Protein AF-0000000081124137 (afdb_homodimer)

Structure (mmCIF, N/CA/C/O backbone):
data_AF-0000000081124137-model_v1
#
loop_
_entity.id
_entity.type
_entity.pdbx_description
1 polymer 'Craniofacial development protein 2-like'
#
loop_
_atom_site.group_PDB
_atom_site.id
_atom_site.type_symbol
_atom_site.label_atom_id
_atom_site.label_alt_id
_atom_site.label_comp_id
_atom_site.label_asym_id
_atom_site.label_entity_id
_atom_site.label_seq_id
_atom_site.pdbx_PDB_ins_code
_atom_site.Cartn_x
_atom_site.Cartn_y
_atom_site.Cartn_z
_atom_site.occupancy
_atom_site.B_iso_or_equiv
_atom_site.auth_seq_id
_atom_site.auth_comp_id
_atom_site.auth_asym_id
_atom_site.auth_atom_id
_atom_site.pdbx_PDB_model_num
ATOM 1 N N . MET A 1 1 ? 7.867 -23.781 9.305 1 21.94 1 MET A N 1
ATOM 2 C CA . MET A 1 1 ? 7.383 -22.844 10.32 1 21.94 1 MET A CA 1
ATOM 3 C C . MET A 1 1 ? 7.93 -21.438 10.07 1 21.94 1 MET A C 1
ATOM 5 O O . MET A 1 1 ? 9.109 -21.188 10.297 1 21.94 1 MET A O 1
ATOM 9 N N . CYS A 1 2 ? 7.781 -20.781 9.055 1 26.59 2 CYS A N 1
ATOM 10 C CA . CYS A 1 2 ? 8.383 -19.484 8.734 1 26.59 2 CYS A CA 1
ATOM 11 C C . CYS A 1 2 ? 8.031 -18.453 9.797 1 26.59 2 CYS A C 1
ATOM 13 O O . CYS A 1 2 ? 6.852 -18.203 10.062 1 26.59 2 CYS A O 1
ATOM 15 N N . GLY A 1 3 ? 8.844 -18.453 10.891 1 31.25 3 GLY A N 1
ATOM 16 C CA . GLY A 1 3 ? 8.734 -17.641 12.102 1 31.25 3 GLY A CA 1
ATOM 17 C C . GLY A 1 3 ? 8.43 -16.188 11.82 1 31.25 3 GLY A C 1
ATOM 18 O O . GLY A 1 3 ? 9.023 -15.586 10.922 1 31.25 3 GLY A O 1
ATOM 19 N N . LEU A 1 4 ? 7.156 -15.883 11.711 1 36.75 4 LEU A N 1
ATOM 20 C CA . LEU A 1 4 ? 6.875 -14.461 11.867 1 36.75 4 LEU A CA 1
ATOM 21 C C . LEU A 1 4 ? 7.898 -13.797 12.781 1 36.75 4 LEU A C 1
ATOM 23 O O . LEU A 1 4 ? 8.148 -14.273 13.891 1 36.75 4 LEU A O 1
ATOM 27 N N . CYS A 1 5 ? 9.094 -13.648 12.406 1 30.2 5 CYS A N 1
ATOM 28 C CA . CYS A 1 5 ? 10.055 -12.953 13.25 1 30.2 5 CYS A CA 1
ATOM 29 C C . CYS A 1 5 ? 9.391 -11.797 13.992 1 30.2 5 CYS A C 1
ATOM 31 O O . CYS A 1 5 ? 8.812 -10.906 13.375 1 30.2 5 CYS A O 1
ATOM 33 N N . GLU A 1 6 ? 8.625 -12.102 15.039 1 35.12 6 GLU A N 1
ATOM 34 C CA . GLU A 1 6 ? 8.125 -11.133 16.016 1 35.12 6 GLU A CA 1
ATOM 35 C C . GLU A 1 6 ? 9.195 -10.102 16.359 1 35.12 6 GLU A C 1
ATOM 37 O O . GLU A 1 6 ? 10.07 -10.359 17.188 1 35.12 6 GLU A O 1
ATOM 42 N N . THR A 1 7 ? 9.898 -9.594 15.547 1 31.55 7 THR A N 1
ATOM 43 C CA . THR A 1 7 ? 10.656 -8.5 16.141 1 31.55 7 THR A CA 1
ATOM 44 C C . THR A 1 7 ? 9.727 -7.527 16.859 1 31.55 7 THR A C 1
ATOM 46 O O . THR A 1 7 ? 8.773 -7.023 16.266 1 31.55 7 THR A O 1
ATOM 49 N N . HIS A 1 8 ? 9.555 -7.832 18.172 1 35.84 8 HIS A N 1
ATOM 50 C CA . HIS A 1 8 ? 8.852 -6.98 19.125 1 35.84 8 HIS A CA 1
ATOM 51 C C . HIS A 1 8 ? 9.391 -5.555 19.094 1 35.84 8 HIS A C 1
ATOM 53 O O . HIS A 1 8 ? 10.438 -5.266 19.688 1 35.84 8 HIS A O 1
ATOM 59 N N . TRP A 1 9 ? 9.625 -5.047 18.031 1 37.84 9 TRP A N 1
ATOM 60 C CA . TRP A 1 9 ? 9.953 -3.656 18.312 1 37.84 9 TRP A CA 1
ATOM 61 C C . TRP A 1 9 ? 8.789 -2.951 19.016 1 37.84 9 TRP A C 1
ATOM 63 O O . TRP A 1 9 ? 7.629 -3.201 18.688 1 37.84 9 TRP A O 1
ATOM 73 N N . LYS A 1 10 ? 8.969 -2.496 20.109 1 48.78 10 LYS A N 1
ATOM 74 C CA . LYS A 1 10 ? 7.984 -1.892 21 1 48.78 10 LYS A CA 1
ATOM 75 C C . LYS A 1 10 ? 6.887 -1.188 20.203 1 48.78 10 LYS A C 1
ATOM 77 O O . LYS A 1 10 ? 5.723 -1.19 20.609 1 48.78 10 LYS A O 1
ATOM 82 N N . ASN A 1 11 ? 7.262 -0.694 18.844 1 60.22 11 ASN A N 1
ATOM 83 C CA . ASN A 1 11 ? 6.254 0.073 18.125 1 60.22 11 ASN A CA 1
ATOM 84 C C . ASN A 1 11 ? 6.102 -0.415 16.688 1 60.22 11 ASN A C 1
ATOM 86 O O . ASN A 1 11 ? 5.984 0.391 15.766 1 60.22 11 ASN A O 1
ATOM 90 N N . SER A 1 12 ? 6.457 -1.568 16.594 1 68.56 12 SER A N 1
ATOM 91 C CA . SER A 1 12 ? 6.312 -2.301 15.328 1 68.56 12 SER A CA 1
ATOM 92 C C . SER A 1 12 ? 5.945 -3.758 15.578 1 68.56 12 SER A C 1
ATOM 94 O O . SER A 1 12 ? 6.215 -4.297 16.656 1 68.56 12 SER A O 1
ATOM 96 N N . GLY A 1 13 ? 5.164 -4.211 14.727 1 80.75 13 GLY A N 1
ATOM 97 C CA . GLY A 1 13 ? 4.77 -5.605 14.828 1 80.75 13 GLY A CA 1
ATOM 98 C C . GLY A 1 13 ? 3.473 -5.914 14.109 1 80.75 13 GLY A C 1
ATOM 99 O O . GLY A 1 13 ? 3.254 -5.445 12.984 1 80.75 13 GLY A O 1
ATOM 100 N N . HIS A 1 14 ? 2.842 -6.945 14.68 1 81.31 14 HIS A N 1
ATOM 101 C CA . HIS A 1 14 ? 1.546 -7.289 14.109 1 81.31 14 HIS A CA 1
ATOM 102 C C . HIS A 1 14 ? 0.504 -7.523 15.195 1 81.31 14 HIS A C 1
ATOM 104 O O . HIS A 1 14 ? 0.853 -7.82 16.344 1 81.31 14 HIS A O 1
ATOM 110 N N . LEU A 1 15 ? -0.628 -7.082 14.836 1 79.31 15 LEU A N 1
ATOM 111 C CA . LEU A 1 15 ? -1.804 -7.285 15.672 1 79.31 15 LEU A CA 1
ATOM 112 C C . LEU A 1 15 ? -2.846 -8.133 14.953 1 79.31 15 LEU A C 1
ATOM 114 O O . LEU A 1 15 ? -3.135 -7.906 13.773 1 79.31 15 LEU A O 1
ATOM 118 N N . GLN A 1 16 ? -3.338 -9.188 15.734 1 80.56 16 GLN A N 1
ATOM 119 C CA . GLN A 1 16 ? -4.355 -10.055 15.156 1 80.56 16 GLN A CA 1
ATOM 120 C C . GLN A 1 16 ? -5.703 -9.859 15.844 1 80.56 16 GLN A C 1
ATOM 122 O O . GLN A 1 16 ? -5.781 -9.828 17.078 1 80.56 16 GLN A O 1
ATOM 127 N N . THR A 1 17 ? -6.656 -9.492 15.016 1 75 17 THR A N 1
ATOM 128 C CA . THR A 1 17 ? -8.031 -9.5 15.5 1 75 17 THR A CA 1
ATOM 129 C C . THR A 1 17 ? -8.758 -10.773 15.055 1 75 17 THR A C 1
ATOM 131 O O . THR A 1 17 ? -8.133 -11.695 14.523 1 75 17 THR A O 1
ATOM 134 N N . LYS A 1 18 ? -10.062 -10.828 15.305 1 76.69 18 LYS A N 1
ATOM 135 C CA . LYS A 1 18 ? -10.844 -12 14.914 1 76.69 18 LYS A CA 1
ATOM 136 C C . LYS A 1 18 ? -10.953 -12.102 13.398 1 76.69 18 LYS A C 1
ATOM 138 O O . LYS A 1 18 ? -11.094 -13.203 12.852 1 76.69 18 LYS A O 1
ATOM 143 N N . SER A 1 19 ? -10.766 -10.992 12.75 1 81 19 SER A N 1
ATOM 144 C CA . SER A 1 19 ? -11.094 -11.023 11.328 1 81 19 SER A CA 1
ATOM 145 C C . SER A 1 19 ? -9.914 -10.562 10.484 1 81 19 SER A C 1
ATOM 147 O O . SER A 1 19 ? -9.867 -10.82 9.273 1 81 19 SER A O 1
ATOM 149 N N . HIS A 1 20 ? -8.984 -9.859 11.188 1 84.44 20 HIS A N 1
ATOM 150 C CA . HIS A 1 20 ? -7.898 -9.289 10.398 1 84.44 20 HIS A CA 1
ATOM 151 C C . HIS A 1 20 ? -6.562 -9.414 11.117 1 84.44 20 HIS A C 1
ATOM 153 O O . HIS A 1 20 ? -6.523 -9.594 12.336 1 84.44 20 HIS A O 1
ATOM 159 N N . ILE A 1 21 ? -5.512 -9.398 10.336 1 85.94 21 ILE A N 1
ATOM 160 C CA . ILE A 1 21 ? -4.16 -9.203 10.844 1 85.94 21 ILE A CA 1
ATOM 161 C C . ILE A 1 21 ? -3.578 -7.91 10.281 1 85.94 21 ILE A C 1
ATOM 163 O O . ILE A 1 21 ? -3.777 -7.59 9.109 1 85.94 21 ILE A O 1
ATOM 167 N N . LYS A 1 22 ? -2.965 -7.168 11.195 1 85.88 22 LYS A N 1
ATOM 168 C CA . LYS A 1 22 ? -2.371 -5.875 10.859 1 85.88 22 LYS A CA 1
ATOM 169 C C . LYS A 1 22 ? -0.873 -5.867 11.141 1 85.88 22 LYS A C 1
ATOM 171 O O . LYS A 1 22 ? -0.436 -6.289 12.211 1 85.88 22 LYS A O 1
ATOM 176 N N . PHE A 1 23 ? -0.121 -5.477 10.133 1 88.19 23 PHE A N 1
ATOM 177 C CA . PHE A 1 23 ? 1.308 -5.23 10.289 1 88.19 23 PHE A CA 1
ATOM 178 C C . PHE A 1 23 ? 1.601 -3.734 10.305 1 88.19 23 PHE A C 1
ATOM 180 O O . PHE A 1 23 ? 1.024 -2.977 9.516 1 88.19 23 PHE A O 1
ATOM 187 N N . PHE A 1 24 ? 2.459 -3.332 11.266 1 86.31 24 PHE A N 1
ATOM 188 C CA . PHE A 1 24 ? 2.67 -1.893 11.375 1 86.31 24 PHE A CA 1
ATOM 189 C C . PHE A 1 24 ? 4.105 -1.584 11.781 1 86.31 24 PHE A C 1
ATOM 191 O O . PHE A 1 24 ? 4.793 -2.436 12.352 1 86.31 24 PHE A O 1
ATOM 198 N N . SER A 1 25 ? 4.543 -0.38 11.336 1 86.88 25 SER A N 1
ATOM 199 C CA . SER A 1 25 ? 5.855 0.164 11.672 1 86.88 25 SER A CA 1
ATOM 200 C C . SER A 1 25 ? 5.75 1.612 12.141 1 86.88 25 SER A C 1
ATOM 202 O O . SER A 1 25 ? 5.273 2.475 11.398 1 86.88 25 SER A O 1
ATOM 204 N N . GLY A 1 26 ? 5.953 2 13.336 1 77.38 26 GLY A N 1
ATOM 205 C CA . GLY A 1 26 ? 5.914 3.381 13.789 1 77.38 26 GLY A CA 1
ATOM 206 C C . GLY A 1 26 ? 6.234 3.537 15.266 1 77.38 26 GLY A C 1
ATOM 207 O O . GLY A 1 26 ? 6.641 2.576 15.922 1 77.38 26 GLY A O 1
ATOM 208 N N . ASN A 1 27 ? 6.457 4.805 15.625 1 55.81 27 ASN A N 1
ATOM 209 C CA . ASN A 1 27 ? 6.762 5.141 17.016 1 55.81 27 ASN A CA 1
ATOM 210 C C . ASN A 1 27 ? 5.496 5.246 17.859 1 55.81 27 ASN A C 1
ATOM 212 O O . ASN A 1 27 ? 4.641 6.094 17.594 1 55.81 27 ASN A O 1
ATOM 216 N N . PRO A 1 28 ? 5.125 4.242 18.641 1 49.25 28 PRO A N 1
ATOM 217 C CA . PRO A 1 28 ? 3.953 4.34 19.516 1 49.25 28 PRO A CA 1
ATOM 218 C C . PRO A 1 28 ? 3.885 5.672 20.266 1 49.25 28 PRO A C 1
ATOM 220 O O . PRO A 1 28 ? 2.793 6.141 20.594 1 49.25 28 PRO A O 1
ATOM 223 N N . ASP A 1 29 ? 4.957 6.031 20.812 1 48.88 29 ASP A N 1
ATOM 224 C CA . ASP A 1 29 ? 4.973 7.191 21.703 1 48.88 29 ASP A CA 1
ATOM 225 C C . ASP A 1 29 ? 4.668 8.477 20.922 1 48.88 29 ASP A C 1
ATOM 227 O O . ASP A 1 29 ? 4.395 9.516 21.531 1 48.88 29 ASP A O 1
ATOM 231 N N . SER A 1 30 ? 4.883 8.383 19.719 1 45.03 30 SER A N 1
ATOM 232 C CA . SER A 1 30 ? 4.641 9.648 19.031 1 45.03 30 SER A CA 1
ATOM 233 C C . SER A 1 30 ? 3.295 9.633 18.312 1 45.03 30 SER A C 1
ATOM 235 O O . SER A 1 30 ? 2.867 8.602 17.797 1 45.03 30 SER A O 1
ATOM 237 N N . SER A 1 31 ? 2.301 10.312 18.859 1 46.5 31 SER A N 1
ATOM 238 C CA . SER A 1 31 ? 0.974 10.602 18.328 1 46.5 31 SER A CA 1
ATOM 239 C C . SER A 1 31 ? 0.952 10.492 16.797 1 46.5 31 SER A C 1
ATOM 241 O O . SER A 1 31 ? -0.111 10.57 16.188 1 46.5 31 SER A O 1
ATOM 243 N N . ARG A 1 32 ? 1.986 10.656 16.172 1 49.47 32 ARG A N 1
ATOM 244 C CA . ARG A 1 32 ? 1.883 11.156 14.805 1 49.47 32 ARG A CA 1
ATOM 245 C C . ARG A 1 32 ? 1.877 10.008 13.805 1 49.47 32 ARG A C 1
ATOM 247 O O . ARG A 1 32 ? 1.143 10.039 12.812 1 49.47 32 ARG A O 1
ATOM 254 N N . ASN A 1 33 ? 3.184 9.016 13.578 1 59.59 33 ASN A N 1
ATOM 255 C CA . ASN A 1 33 ? 3.494 8.594 12.211 1 59.59 33 ASN A CA 1
ATOM 256 C C . ASN A 1 33 ? 3.824 7.105 12.148 1 59.59 33 ASN A C 1
ATOM 258 O O . ASN A 1 33 ? 4.551 6.586 12.992 1 59.59 33 ASN A O 1
ATOM 262 N N . GLY A 1 34 ? 2.879 6.293 11.57 1 80.56 34 GLY A N 1
ATOM 263 C CA . GLY A 1 34 ? 3.254 4.938 11.211 1 80.56 34 GLY A CA 1
ATOM 264 C C . GLY A 1 34 ? 2.623 4.473 9.914 1 80.56 34 GLY A C 1
ATOM 265 O O . GLY A 1 34 ? 1.729 5.133 9.375 1 80.56 34 GLY A O 1
ATOM 266 N N . VAL A 1 35 ? 3.207 3.49 9.367 1 87.56 35 VAL A N 1
ATOM 267 C CA . VAL A 1 35 ? 2.686 2.82 8.18 1 87.56 35 VAL A CA 1
ATOM 268 C C . VAL A 1 35 ? 2.223 1.411 8.539 1 87.56 35 VAL A C 1
ATOM 270 O O . VAL A 1 35 ? 2.744 0.801 9.477 1 87.56 35 VAL A O 1
ATOM 273 N N . ALA A 1 36 ? 1.15 0.975 7.828 1 88.31 36 ALA A N 1
ATOM 274 C CA . ALA A 1 36 ? 0.594 -0.329 8.18 1 88.31 36 ALA A CA 1
ATOM 275 C C . ALA A 1 36 ? -0.016 -1.013 6.957 1 88.31 36 ALA A C 1
ATOM 277 O O . ALA A 1 36 ? -0.294 -0.361 5.949 1 88.31 36 ALA A O 1
ATOM 278 N N . LEU A 1 37 ? -0.101 -2.264 7.055 1 91 37 LEU A N 1
ATOM 279 C CA . LEU A 1 37 ? -0.803 -3.143 6.125 1 91 37 LEU A CA 1
ATOM 280 C C . LEU A 1 37 ? -1.729 -4.094 6.875 1 91 37 LEU A C 1
ATOM 282 O O . LEU A 1 37 ? -1.352 -4.648 7.91 1 91 37 LEU A O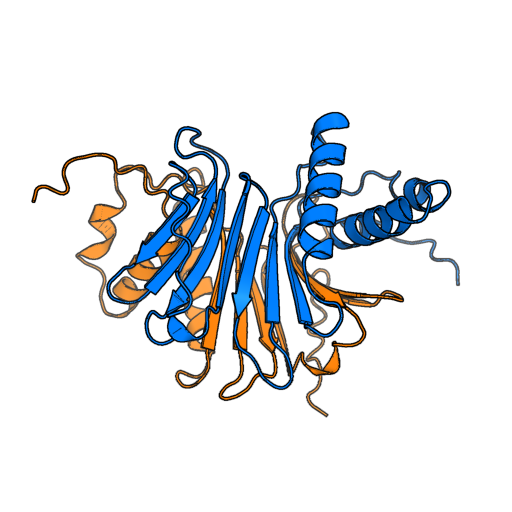 1
ATOM 286 N N . ALA A 1 38 ? -2.938 -4.254 6.34 1 89.38 38 ALA A N 1
ATOM 287 C CA . ALA A 1 38 ? -3.885 -5.188 6.941 1 89.38 38 ALA A CA 1
ATOM 288 C C . ALA A 1 38 ? -4.473 -6.129 5.895 1 89.38 38 ALA A C 1
ATOM 290 O O . ALA A 1 38 ? -4.641 -5.746 4.734 1 89.38 38 ALA A O 1
ATOM 291 N N . LEU A 1 39 ? -4.723 -7.34 6.297 1 90.88 39 LEU A N 1
ATOM 292 C CA . LEU A 1 39 ? -5.426 -8.289 5.441 1 90.88 39 LEU A CA 1
ATOM 293 C C . LEU A 1 39 ? -6.301 -9.227 6.27 1 90.88 39 LEU A C 1
ATOM 295 O O . LEU A 1 39 ? -6.113 -9.344 7.48 1 90.88 39 LEU A O 1
ATOM 299 N N . PRO A 1 40 ? -7.293 -9.758 5.574 1 86.38 40 PRO A N 1
ATOM 300 C CA . PRO A 1 40 ? -8.141 -10.711 6.297 1 86.38 40 PRO A CA 1
ATOM 301 C C . PRO A 1 40 ? -7.34 -11.867 6.902 1 86.38 40 PRO A C 1
ATOM 303 O O . PRO A 1 40 ? -6.402 -12.367 6.277 1 86.38 40 PRO A O 1
ATOM 306 N N . LEU A 1 41 ? -7.805 -12.203 8.07 1 87.06 41 LEU A N 1
ATOM 307 C CA . LEU A 1 41 ? -7.09 -13.234 8.812 1 87.06 41 LEU A CA 1
ATOM 308 C C . LEU A 1 41 ? -7.02 -14.531 8.016 1 87.06 41 LEU A C 1
ATOM 310 O O . LEU A 1 41 ? -6.035 -15.266 8.094 1 87.06 41 LEU A O 1
ATOM 314 N N . GLN A 1 42 ? -7.965 -14.867 7.227 1 89.56 42 GLN A N 1
ATOM 315 C CA . GLN A 1 42 ? -8.016 -16.109 6.457 1 89.56 42 GLN A CA 1
ATOM 316 C C . GLN A 1 42 ? -6.883 -16.172 5.441 1 89.56 42 GLN A C 1
ATOM 318 O O . GLN A 1 42 ? -6.574 -17.25 4.922 1 89.56 42 GLN A O 1
ATOM 323 N N . HIS A 1 43 ? -6.234 -15.047 5.18 1 91.31 43 HIS A N 1
ATOM 324 C CA . HIS A 1 43 ? -5.137 -15.023 4.219 1 91.31 43 HIS A CA 1
ATOM 325 C C . HIS A 1 43 ? -3.799 -14.797 4.914 1 91.31 43 HIS A C 1
ATOM 327 O O . HIS A 1 43 ? -2.801 -14.484 4.262 1 91.31 43 HIS A O 1
ATOM 333 N N . LYS A 1 44 ? -3.748 -14.945 6.129 1 89.62 44 LYS A N 1
ATOM 334 C CA . LYS A 1 44 ? -2.537 -14.68 6.902 1 89.62 44 LYS A CA 1
ATOM 335 C C . LYS A 1 44 ? -1.379 -15.555 6.422 1 89.62 44 LYS A C 1
ATOM 337 O O . LYS A 1 44 ? -0.223 -15.125 6.445 1 89.62 44 LYS A O 1
ATOM 342 N N . ASN A 1 45 ? -1.685 -16.734 5.93 1 91 45 ASN A N 1
ATOM 343 C CA . ASN A 1 45 ? -0.643 -17.688 5.551 1 91 45 ASN A CA 1
ATOM 344 C C . ASN A 1 45 ? 0.032 -17.281 4.242 1 91 45 ASN A C 1
ATOM 346 O O . ASN A 1 45 ? 1.079 -17.828 3.887 1 91 45 ASN A O 1
ATOM 350 N N . CYS A 1 46 ? 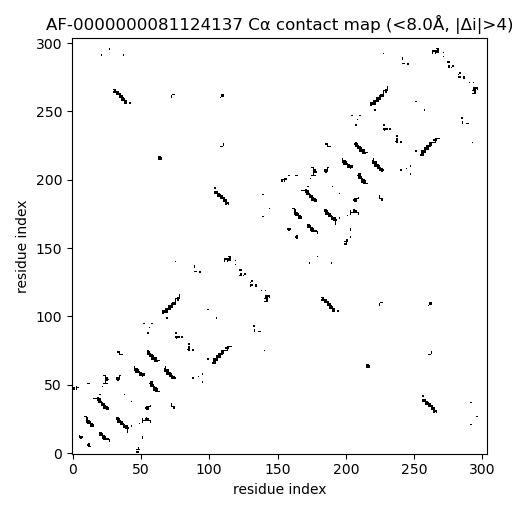-0.532 -16.344 3.578 1 92.06 46 CYS A N 1
ATOM 351 C CA . CYS A 1 46 ? 0.126 -15.852 2.371 1 92.06 46 CYS A CA 1
ATOM 352 C C . CYS A 1 46 ? 1.281 -14.922 2.719 1 92.06 46 CYS A C 1
ATOM 354 O O . CYS A 1 46 ? 2.123 -14.625 1.868 1 92.06 46 CYS A O 1
ATOM 356 N N . VAL A 1 47 ? 1.273 -14.43 3.971 1 94.62 47 VAL A N 1
ATOM 357 C CA . VAL A 1 47 ? 2.352 -13.547 4.406 1 94.62 47 VAL A CA 1
ATOM 358 C C . VAL A 1 47 ? 3.59 -14.375 4.746 1 94.62 47 VAL A C 1
ATOM 360 O O . VAL A 1 47 ? 3.586 -15.141 5.715 1 94.62 47 VAL A O 1
ATOM 363 N N . LEU A 1 48 ? 4.617 -14.242 3.93 1 96.38 48 LEU A N 1
ATOM 364 C CA . LEU A 1 48 ? 5.848 -15.008 4.113 1 96.38 48 LEU A CA 1
ATOM 365 C C . LEU A 1 48 ? 6.77 -14.312 5.109 1 96.38 48 LEU A C 1
ATOM 367 O O . LEU A 1 48 ? 7.648 -14.953 5.699 1 96.38 48 LEU A O 1
ATOM 371 N N . GLY A 1 49 ? 6.637 -12.984 5.273 1 94.62 49 GLY A N 1
ATOM 372 C CA . GLY A 1 49 ? 7.438 -12.172 6.176 1 94.62 49 GLY A CA 1
ATOM 373 C C . GLY A 1 49 ? 7.188 -10.688 6.023 1 94.62 49 GLY A C 1
ATOM 374 O O . GLY A 1 49 ? 6.52 -10.258 5.078 1 94.62 49 GLY A O 1
ATOM 375 N N . TYR A 1 50 ? 7.621 -9.953 7.043 1 94.81 50 TYR A N 1
ATOM 376 C CA . TYR A 1 50 ? 7.543 -8.492 6.957 1 94.81 50 TYR A CA 1
ATOM 377 C C . TYR A 1 50 ? 8.695 -7.844 7.715 1 94.81 50 TYR A C 1
ATOM 379 O O . TYR A 1 50 ? 9.344 -8.484 8.547 1 94.81 50 TYR A O 1
ATOM 387 N N . GLU A 1 51 ? 8.969 -6.629 7.348 1 95 51 GLU A N 1
ATOM 388 C CA . GLU A 1 51 ? 10.016 -5.84 7.992 1 95 51 GLU A CA 1
ATOM 389 C C . GLU A 1 51 ? 9.516 -4.445 8.352 1 95 51 GLU A C 1
ATOM 391 O O . GLU A 1 51 ? 9.305 -3.605 7.477 1 95 51 GLU A O 1
ATOM 396 N N . PRO A 1 52 ? 9.258 -4.203 9.664 1 93.31 52 PRO A N 1
ATOM 397 C CA . PRO A 1 52 ? 9.023 -2.83 10.117 1 93.31 52 PRO A CA 1
ATOM 398 C C . PRO A 1 52 ? 10.297 -1.987 10.117 1 93.31 52 PRO A C 1
ATOM 400 O O . PRO A 1 52 ? 11.008 -1.941 11.125 1 93.31 52 PRO A O 1
ATOM 403 N N . VAL A 1 53 ? 10.578 -1.282 9.07 1 93.25 53 VAL A N 1
ATOM 404 C CA . VAL A 1 53 ? 11.859 -0.615 8.867 1 93.25 53 VAL A CA 1
ATOM 405 C C . VAL A 1 53 ? 11.969 0.589 9.797 1 93.25 53 VAL A C 1
ATOM 407 O O . VAL A 1 53 ? 12.914 0.681 10.594 1 93.25 53 VAL A O 1
ATOM 410 N N . ASN A 1 54 ? 11.008 1.491 9.719 1 90 54 ASN A N 1
ATOM 411 C CA . ASN A 1 54 ? 10.867 2.654 10.586 1 90 54 ASN A CA 1
ATOM 412 C C . ASN A 1 54 ? 9.461 3.244 10.508 1 90 54 ASN A C 1
ATOM 414 O O . ASN A 1 54 ? 8.531 2.586 10.031 1 90 54 ASN A O 1
ATOM 418 N N . ASP A 1 55 ? 9.281 4.48 10.961 1 86.38 55 ASP A N 1
ATOM 419 C CA . ASP A 1 55 ? 7.93 5.031 11.047 1 86.38 55 ASP A CA 1
ATOM 420 C C . ASP A 1 55 ? 7.398 5.398 9.664 1 86.38 55 ASP A C 1
ATOM 422 O O . ASP A 1 55 ? 6.223 5.746 9.516 1 86.38 55 ASP A O 1
ATOM 426 N N . ARG A 1 56 ? 8.25 5.199 8.594 1 87.44 56 ARG A N 1
ATOM 427 C CA . ARG A 1 56 ? 7.844 5.656 7.273 1 87.44 56 ARG A CA 1
ATOM 428 C C . ARG A 1 56 ? 7.844 4.508 6.27 1 87.44 56 ARG A C 1
ATOM 430 O O . ARG A 1 56 ? 7.305 4.641 5.168 1 87.44 56 ARG A O 1
ATOM 437 N N . ILE A 1 57 ? 8.43 3.385 6.68 1 91.25 57 ILE A N 1
ATOM 438 C CA . ILE A 1 57 ? 8.578 2.301 5.711 1 91.25 57 ILE A CA 1
ATOM 439 C C . ILE A 1 57 ? 8.281 0.964 6.387 1 91.25 57 ILE A C 1
ATOM 441 O O . ILE A 1 57 ? 8.828 0.661 7.449 1 91.25 57 ILE A O 1
ATOM 445 N N . ILE A 1 58 ? 7.41 0.214 5.84 1 93.31 58 ILE A N 1
ATOM 446 C CA . ILE A 1 58 ? 7.23 -1.192 6.18 1 93.31 58 ILE A CA 1
ATOM 447 C C . ILE A 1 58 ? 7.211 -2.033 4.906 1 93.31 58 ILE A C 1
ATOM 449 O O . ILE A 1 58 ? 6.688 -1.602 3.877 1 93.31 58 ILE A O 1
ATOM 453 N N . SER A 1 59 ? 7.824 -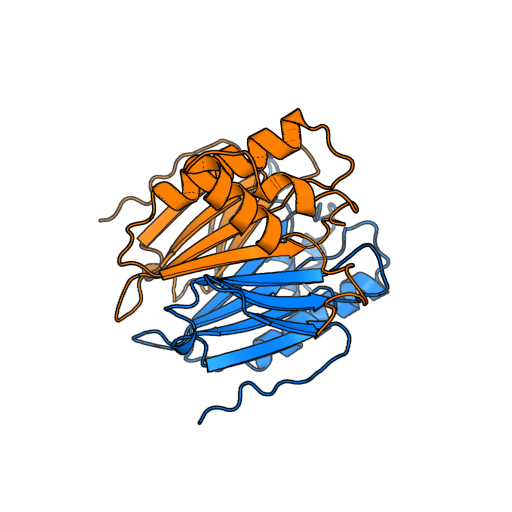3.178 4.922 1 95.88 59 SER A N 1
ATOM 454 C CA . SER A 1 59 ? 7.84 -4.113 3.805 1 95.88 59 SER A CA 1
ATOM 455 C C . SER A 1 59 ? 7.188 -5.438 4.184 1 95.88 59 SER A C 1
ATOM 457 O O . SER A 1 59 ? 7.391 -5.941 5.293 1 95.88 59 SER A O 1
ATOM 459 N N . VAL A 1 60 ? 6.383 -5.988 3.322 1 96.12 60 VAL A N 1
ATOM 460 C CA . VAL A 1 60 ? 5.723 -7.273 3.516 1 96.12 60 VAL A CA 1
ATOM 461 C C . VAL A 1 60 ? 5.914 -8.148 2.277 1 96.12 60 VAL A C 1
ATOM 463 O O . VAL A 1 60 ? 5.758 -7.676 1.147 1 96.12 60 VAL A O 1
ATOM 466 N N . LYS A 1 61 ? 6.312 -9.383 2.498 1 96.69 61 LYS A N 1
ATOM 467 C CA . LYS A 1 61 ? 6.414 -10.367 1.422 1 96.69 61 LYS A CA 1
ATOM 468 C C . LYS A 1 61 ? 5.215 -11.312 1.421 1 96.69 61 LYS A C 1
ATOM 470 O O . LYS A 1 61 ? 4.914 -11.938 2.438 1 96.69 61 LYS A O 1
ATOM 475 N N . LEU A 1 62 ? 4.547 -11.414 0.257 1 96.31 62 LEU A N 1
ATOM 476 C CA . LEU A 1 62 ? 3.391 -12.289 0.103 1 96.31 62 LEU A CA 1
ATOM 477 C C . LEU A 1 62 ? 3.697 -13.43 -0.863 1 96.31 62 LEU A C 1
ATOM 479 O O . LEU A 1 62 ? 4.359 -13.227 -1.883 1 96.31 62 LEU A O 1
ATOM 483 N N . LYS A 1 63 ? 3.18 -14.523 -0.508 1 95.06 63 LYS A N 1
ATOM 484 C CA . LYS A 1 63 ? 3.215 -15.641 -1.449 1 95.06 63 LYS A CA 1
ATOM 485 C C . LYS A 1 63 ? 2.307 -15.375 -2.646 1 95.06 63 LYS A C 1
ATOM 487 O O . LYS A 1 63 ? 1.124 -15.07 -2.48 1 95.06 63 LYS A O 1
ATOM 492 N N . ALA A 1 64 ? 2.85 -15.438 -3.812 1 92.06 64 ALA A N 1
ATOM 493 C CA . ALA A 1 64 ? 2.121 -15.266 -5.066 1 92.06 64 ALA A CA 1
ATOM 494 C C . ALA A 1 64 ? 2.77 -16.078 -6.188 1 92.06 64 ALA A C 1
ATOM 496 O O . ALA A 1 64 ? 3.893 -16.562 -6.043 1 92.06 64 ALA A O 1
ATOM 497 N N . SER A 1 65 ? 2.016 -16.422 -7.172 1 90.38 65 SER A N 1
ATOM 498 C CA . SER A 1 65 ? 2.504 -17.109 -8.367 1 90.38 65 SER A CA 1
ATOM 499 C C . SER A 1 65 ? 2.367 -16.219 -9.602 1 90.38 65 SER A C 1
ATOM 501 O O . SER A 1 65 ? 1.356 -15.539 -9.781 1 90.38 65 SER A O 1
ATOM 503 N N . PRO A 1 66 ? 3.33 -16.188 -10.453 1 89.56 66 PRO A N 1
ATOM 504 C CA . PRO A 1 66 ? 4.48 -17.094 -10.594 1 89.56 66 PRO A CA 1
ATOM 505 C C . PRO A 1 66 ? 5.648 -16.688 -9.688 1 89.56 66 PRO A C 1
ATOM 507 O O . PRO A 1 66 ? 6.617 -17.453 -9.562 1 89.56 66 PRO A O 1
ATOM 510 N N . VAL A 1 67 ? 5.688 -15.57 -9.125 1 91.25 67 VAL A N 1
ATOM 511 C CA . VAL A 1 67 ? 6.723 -15.141 -8.188 1 91.25 67 VAL A CA 1
ATOM 512 C C . VAL A 1 67 ? 6.078 -14.516 -6.953 1 91.25 67 VAL A C 1
ATOM 514 O O . VAL A 1 67 ? 4.914 -14.109 -6.992 1 91.25 67 VAL A O 1
ATOM 517 N N . ASN A 1 68 ? 6.859 -14.469 -5.887 1 95.44 68 ASN A N 1
ATOM 518 C CA . ASN A 1 68 ? 6.379 -13.789 -4.691 1 95.44 68 ASN A CA 1
ATOM 519 C C . ASN A 1 68 ? 6.191 -12.297 -4.938 1 95.44 68 ASN A C 1
ATOM 521 O O . ASN A 1 68 ? 6.809 -11.727 -5.84 1 95.44 68 ASN A O 1
ATOM 525 N N . LEU A 1 69 ? 5.34 -11.688 -4.156 1 96 69 LEU A N 1
ATOM 526 C CA . LEU A 1 69 ? 5.062 -10.258 -4.234 1 96 69 LEU A CA 1
ATOM 527 C C . LEU A 1 69 ? 5.613 -9.531 -3.016 1 96 69 LEU A C 1
ATOM 529 O O . LEU A 1 69 ? 5.32 -9.898 -1.878 1 96 69 LEU A O 1
ATOM 533 N N . ASN A 1 70 ? 6.461 -8.547 -3.252 1 95.75 70 ASN A N 1
ATOM 534 C CA . ASN A 1 70 ? 6.957 -7.672 -2.193 1 95.75 70 ASN A CA 1
ATOM 535 C C . ASN A 1 70 ? 6.246 -6.32 -2.199 1 95.75 70 ASN A C 1
ATOM 537 O O . ASN A 1 70 ? 6.27 -5.605 -3.203 1 95.75 70 ASN A O 1
ATOM 541 N N . ILE A 1 71 ? 5.594 -5.973 -1.063 1 96.56 71 ILE A N 1
ATOM 542 C CA . ILE A 1 71 ? 4.891 -4.707 -0.894 1 96.56 71 ILE A CA 1
ATOM 543 C C . ILE A 1 71 ? 5.684 -3.797 0.042 1 96.56 71 ILE A C 1
ATOM 545 O O . ILE A 1 71 ? 6.02 -4.191 1.162 1 96.56 71 ILE A O 1
ATOM 549 N N . VAL A 1 72 ? 6.012 -2.611 -0.464 1 94.44 72 VAL A N 1
ATOM 550 C CA . VAL A 1 72 ? 6.66 -1.604 0.369 1 94.44 72 VAL A CA 1
ATOM 551 C C . VAL A 1 72 ? 5.738 -0.401 0.54 1 94.44 72 VAL A C 1
ATOM 553 O O . VAL A 1 72 ? 5.449 0.312 -0.425 1 94.44 72 VAL A O 1
ATOM 556 N N . GLN A 1 73 ? 5.234 -0.23 1.746 1 92.19 73 GLN A N 1
ATOM 557 C CA . GLN A 1 73 ? 4.41 0.913 2.123 1 92.19 73 GLN A CA 1
ATOM 558 C C . GLN A 1 73 ? 5.262 2.041 2.695 1 92.19 73 GLN A C 1
ATOM 560 O O . GLN A 1 73 ? 6.051 1.823 3.617 1 92.19 73 GLN A O 1
ATOM 565 N N . VAL A 1 74 ? 5.023 3.256 2.057 1 88.94 74 VAL A N 1
ATOM 566 C CA . VAL A 1 74 ? 5.898 4.34 2.498 1 88.94 74 VAL A CA 1
ATOM 567 C C . VAL A 1 74 ? 5.062 5.566 2.852 1 88.94 74 VAL A C 1
ATOM 569 O O . VAL A 1 74 ? 3.973 5.762 2.307 1 88.94 74 VAL A O 1
ATOM 572 N N . TYR A 1 75 ? 5.598 6.348 3.732 1 85.38 75 TYR A N 1
ATOM 573 C CA . TYR A 1 75 ? 5.195 7.719 4.02 1 85.38 75 TYR A CA 1
ATOM 574 C C . TYR A 1 75 ? 6.367 8.68 3.842 1 85.38 75 TYR A C 1
ATOM 576 O O . TYR A 1 75 ? 7.16 8.875 4.762 1 85.38 75 TYR A O 1
ATOM 584 N N . ALA A 1 76 ? 6.363 9.242 2.65 1 83.25 76 ALA A N 1
ATOM 585 C CA . ALA A 1 76 ? 7.504 10.094 2.309 1 83.25 76 ALA A CA 1
ATOM 586 C C . ALA A 1 76 ? 7.445 11.414 3.062 1 83.25 76 ALA A C 1
ATOM 588 O O . ALA A 1 76 ? 6.363 11.977 3.268 1 83.25 76 ALA A O 1
ATOM 589 N N . PRO A 1 77 ? 8.617 11.875 3.467 1 82.25 77 PRO A N 1
ATOM 590 C CA . PRO A 1 77 ? 8.617 13.203 4.07 1 82.25 77 PRO A CA 1
ATOM 591 C C . PRO A 1 77 ? 8.156 14.289 3.098 1 82.25 77 PRO A C 1
ATOM 593 O O . PRO A 1 77 ? 8.305 14.141 1.883 1 82.25 77 PRO A O 1
ATOM 596 N N . THR A 1 78 ? 7.59 15.25 3.635 1 74.38 78 THR A N 1
ATOM 597 C CA . THR A 1 78 ? 7.18 16.375 2.801 1 74.38 78 THR A CA 1
ATOM 598 C C . THR A 1 78 ? 8.398 17.125 2.277 1 74.38 78 THR A C 1
ATOM 600 O O . THR A 1 78 ? 9.508 16.953 2.777 1 74.38 78 THR A O 1
ATOM 603 N N . SER A 1 79 ? 8.172 17.953 1.294 1 71 79 SER A N 1
ATOM 604 C CA . SER A 1 79 ? 9.25 18.766 0.738 1 71 79 SER A CA 1
ATOM 605 C C . SER A 1 79 ? 9.75 19.781 1.753 1 71 79 SER A C 1
ATOM 607 O O . SER A 1 79 ? 10.828 20.359 1.583 1 71 79 SER A O 1
ATOM 609 N N . GLN A 1 80 ? 8.969 20.062 2.758 1 76.62 80 GLN A N 1
ATOM 610 C CA . GLN A 1 80 ? 9.328 21.047 3.768 1 76.62 80 GLN A CA 1
ATOM 611 C C . GLN A 1 80 ? 10.281 20.453 4.805 1 76.62 80 GLN A C 1
ATOM 613 O O . GLN A 1 80 ? 10.828 21.172 5.637 1 76.62 80 GLN A O 1
ATOM 618 N N . ALA A 1 81 ? 10.453 19.172 4.762 1 79.38 81 ALA A N 1
ATOM 619 C CA . ALA A 1 81 ? 11.391 18.531 5.68 1 79.38 81 ALA A CA 1
ATOM 620 C C . ALA A 1 81 ? 12.828 18.875 5.34 1 79.38 81 ALA A C 1
ATOM 622 O O . ALA A 1 81 ? 13.117 19.344 4.234 1 79.38 81 ALA A O 1
ATOM 623 N N . SER A 1 82 ? 13.719 18.75 6.305 1 89.75 82 SER A N 1
ATOM 624 C CA . SER A 1 82 ? 15.133 19.047 6.066 1 89.75 82 SER A CA 1
ATOM 625 C C . SER A 1 82 ? 15.719 18.109 5.02 1 89.75 82 SER A C 1
ATOM 627 O O . SER A 1 82 ? 15.242 16.984 4.848 1 89.75 82 SER A O 1
ATOM 629 N N . ASP A 1 83 ? 16.719 18.5 4.395 1 83.62 83 ASP A N 1
ATOM 630 C CA . ASP A 1 83 ? 17.422 17.688 3.408 1 83.62 83 ASP A CA 1
ATOM 631 C C . ASP A 1 83 ? 17.906 16.375 4.027 1 83.62 83 ASP A C 1
ATOM 633 O O . ASP A 1 83 ? 17.906 15.336 3.369 1 83.62 83 ASP A O 1
ATOM 637 N N . GLU A 1 84 ? 18.359 16.531 5.234 1 92 84 GLU A N 1
ATOM 638 C CA . GLU A 1 84 ? 18.859 15.344 5.918 1 92 84 GLU A CA 1
ATOM 639 C C . GLU A 1 84 ? 17.766 14.297 6.07 1 92 84 GLU A C 1
ATOM 641 O O . GLU A 1 84 ? 18 13.109 5.824 1 92 84 GLU A O 1
ATOM 646 N N . ILE A 1 85 ? 16.578 14.719 6.402 1 87.75 85 ILE A N 1
ATOM 647 C CA . ILE A 1 85 ? 15.438 13.812 6.574 1 87.75 85 ILE A CA 1
ATOM 648 C C . ILE A 1 85 ? 15.055 13.211 5.23 1 87.75 85 ILE A C 1
ATOM 650 O O . ILE A 1 85 ? 14.797 12.008 5.133 1 87.75 85 ILE A O 1
ATOM 654 N N . ILE A 1 86 ? 15 14.008 4.258 1 84.19 86 ILE A N 1
ATOM 655 C CA . ILE A 1 86 ? 14.633 13.547 2.922 1 84.19 86 ILE A CA 1
ATOM 656 C C . ILE A 1 86 ? 15.672 12.555 2.412 1 84.19 86 ILE A C 1
ATOM 658 O O . ILE A 1 86 ? 15.32 11.477 1.919 1 84.19 86 ILE A O 1
ATOM 662 N N . GLU A 1 87 ? 16.938 12.852 2.586 1 85.38 87 GLU A N 1
ATOM 663 C CA . GLU A 1 87 ? 18 11.961 2.141 1 85.38 87 GLU A CA 1
ATOM 664 C C . GLU A 1 87 ? 17.953 10.633 2.896 1 85.38 87 GLU A C 1
ATOM 666 O O . GLU A 1 87 ? 18.109 9.562 2.297 1 85.38 87 GLU A O 1
ATOM 671 N N . ASP A 1 88 ? 17.75 10.727 4.188 1 91.44 88 ASP A N 1
ATOM 672 C CA . ASP A 1 88 ? 17.672 9.523 5 1 91.44 88 ASP A CA 1
ATOM 673 C C . ASP A 1 88 ? 16.531 8.625 4.555 1 91.44 88 ASP A C 1
ATOM 675 O O . ASP A 1 88 ? 16.656 7.398 4.527 1 91.44 88 ASP A O 1
ATOM 679 N N . PHE A 1 89 ? 15.438 9.172 4.184 1 88.62 89 PHE A N 1
ATOM 680 C CA . PHE A 1 89 ? 14.273 8.414 3.729 1 88.62 89 PHE A CA 1
ATOM 681 C C . PHE A 1 89 ? 14.594 7.648 2.453 1 88.62 89 PHE A C 1
ATOM 683 O O . PHE A 1 89 ? 14.391 6.434 2.385 1 88.62 89 PHE A O 1
ATOM 690 N N . TYR A 1 90 ? 15.172 8.273 1.554 1 87.19 90 TYR A N 1
ATOM 691 C CA . TYR A 1 90 ? 15.406 7.633 0.266 1 87.19 90 TYR A CA 1
ATOM 692 C C . TYR A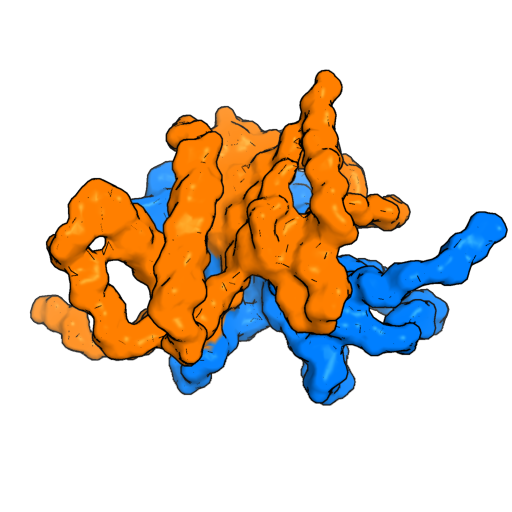 1 90 ? 16.547 6.625 0.364 1 87.19 90 TYR A C 1
ATOM 694 O O . TYR A 1 90 ? 16.531 5.59 -0.312 1 87.19 90 TYR A O 1
ATOM 702 N N . THR A 1 91 ? 17.516 6.965 1.2 1 90.25 91 THR A N 1
ATOM 703 C CA . THR A 1 91 ? 18.578 5.996 1.429 1 90.25 91 THR A CA 1
ATOM 704 C C . THR A 1 91 ? 18.031 4.727 2.072 1 90.25 91 THR A C 1
ATOM 706 O O . THR A 1 91 ? 18.375 3.617 1.658 1 90.25 91 THR A O 1
ATOM 709 N N . THR A 1 92 ? 17.188 4.898 3.033 1 92.75 92 THR A N 1
ATOM 710 C CA . THR A 1 92 ? 16.578 3.768 3.721 1 92.75 92 THR A CA 1
ATOM 711 C C . THR A 1 92 ? 15.641 3.002 2.783 1 92.75 92 THR A C 1
ATOM 713 O O . THR A 1 92 ? 15.625 1.77 2.787 1 92.75 92 THR A O 1
ATOM 716 N N . LEU A 1 93 ? 14.875 3.736 2.014 1 91.25 93 LEU A N 1
ATOM 717 C CA . LEU A 1 93 ? 13.992 3.1 1.036 1 91.25 93 LEU A CA 1
ATOM 718 C C . LEU A 1 93 ? 14.805 2.268 0.045 1 91.25 93 LEU A C 1
ATOM 720 O O . LEU A 1 93 ? 14.453 1.12 -0.239 1 91.25 93 LEU A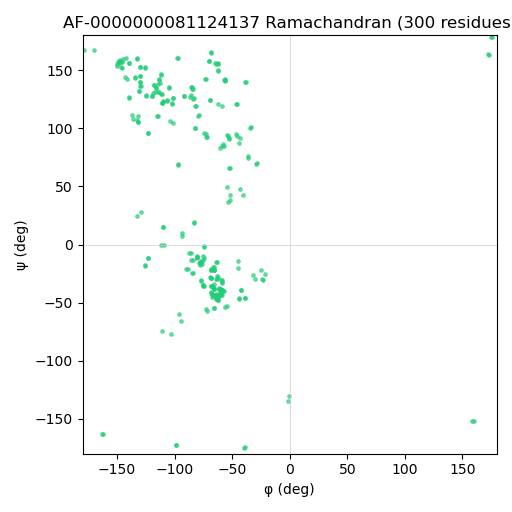 O 1
ATOM 724 N N . GLU A 1 94 ? 15.844 2.77 -0.395 1 88.94 94 GLU A N 1
ATOM 725 C CA . GLU A 1 94 ? 16.703 2.051 -1.332 1 88.94 94 GLU A CA 1
ATOM 726 C C . GLU A 1 94 ? 17.25 0.775 -0.707 1 88.94 94 GLU A C 1
ATOM 728 O O . GLU A 1 94 ? 17.25 -0.285 -1.336 1 88.94 94 GLU A O 1
ATOM 733 N N . ALA A 1 95 ? 17.734 0.963 0.472 1 93.75 95 ALA A N 1
ATOM 734 C CA . ALA A 1 95 ? 18.266 -0.205 1.171 1 93.75 95 ALA A CA 1
ATOM 735 C C . ALA A 1 95 ? 17.188 -1.276 1.336 1 93.75 95 ALA A C 1
ATOM 737 O O . ALA A 1 95 ? 17.484 -2.473 1.253 1 93.75 95 ALA A O 1
ATOM 738 N N . THR A 1 96 ? 15.992 -0.889 1.609 1 93.81 96 THR A N 1
ATOM 739 C CA . THR A 1 96 ? 14.867 -1.806 1.753 1 93.81 96 THR A CA 1
ATOM 740 C C . THR A 1 96 ? 14.602 -2.543 0.443 1 93.81 96 THR A C 1
ATOM 742 O O . THR A 1 96 ? 14.422 -3.762 0.437 1 93.81 96 THR A O 1
ATOM 745 N N . ILE A 1 97 ? 14.602 -1.85 -0.645 1 92.12 97 ILE A N 1
ATOM 746 C CA . ILE A 1 97 ? 14.32 -2.404 -1.964 1 92.12 97 ILE A CA 1
ATOM 747 C C . ILE A 1 97 ? 15.453 -3.34 -2.385 1 92.12 97 ILE A C 1
ATOM 749 O O . ILE A 1 97 ? 15.211 -4.383 -2.994 1 92.12 97 ILE A O 1
ATOM 753 N N . ASP A 1 98 ? 16.625 -3.018 -2.029 1 91.81 98 ASP A N 1
ATOM 754 C CA . ASP A 1 98 ? 17.797 -3.787 -2.428 1 91.81 98 ASP A CA 1
ATOM 755 C C . ASP A 1 98 ? 17.781 -5.184 -1.806 1 91.81 98 ASP A C 1
ATOM 757 O O . ASP A 1 98 ? 18.438 -6.098 -2.301 1 91.81 98 ASP A O 1
ATOM 761 N N . LYS A 1 99 ? 17.062 -5.305 -0.746 1 94.56 99 LYS A N 1
ATOM 762 C CA . LYS A 1 99 ? 16.969 -6.609 -0.091 1 94.56 99 LYS A CA 1
ATOM 763 C C . LYS A 1 99 ? 16.031 -7.543 -0.856 1 94.56 99 LYS A C 1
ATOM 765 O O . LYS A 1 99 ? 16.031 -8.75 -0.62 1 94.56 99 LYS A O 1
ATOM 770 N N . ILE A 1 100 ? 15.242 -7.004 -1.738 1 92 100 ILE A N 1
ATOM 771 C CA . ILE A 1 100 ? 14.242 -7.785 -2.461 1 92 100 ILE A CA 1
ATOM 772 C C . ILE A 1 100 ? 14.891 -8.453 -3.67 1 92 100 ILE A C 1
ATOM 774 O O . ILE A 1 100 ? 15.508 -7.789 -4.504 1 92 100 ILE A O 1
ATOM 778 N N . PRO A 1 101 ? 14.727 -9.805 -3.738 1 92.81 101 PRO A N 1
ATOM 779 C CA . PRO A 1 101 ? 15.297 -10.492 -4.898 1 92.81 101 PRO A CA 1
ATOM 780 C C . PRO A 1 101 ? 14.781 -9.938 -6.227 1 92.81 101 PRO A C 1
ATOM 782 O O . PRO A 1 101 ? 13.586 -9.664 -6.363 1 92.81 101 PRO A O 1
ATOM 785 N N . ASN A 1 102 ? 15.617 -9.828 -7.215 1 87.38 102 ASN A N 1
ATOM 786 C CA . ASN A 1 102 ? 15.297 -9.242 -8.508 1 87.38 102 ASN A CA 1
ATOM 787 C C . ASN A 1 102 ? 14.219 -10.039 -9.242 1 87.38 102 ASN A C 1
ATOM 789 O O . ASN A 1 102 ? 13.453 -9.484 -10.023 1 87.38 102 ASN A O 1
ATOM 793 N N . ARG A 1 103 ? 14.141 -11.32 -8.945 1 91.19 103 ARG A N 1
ATOM 794 C CA . ARG A 1 103 ? 13.211 -12.188 -9.656 1 91.19 103 ARG A CA 1
ATOM 795 C C . ARG A 1 103 ? 11.797 -12.047 -9.094 1 91.19 103 ARG A C 1
ATOM 797 O O . ARG A 1 103 ? 10.836 -12.523 -9.703 1 91.19 103 ARG A O 1
ATOM 804 N N . GLU A 1 104 ? 11.68 -11.375 -7.957 1 93.38 104 GLU A N 1
ATOM 805 C CA . GLU A 1 104 ? 10.367 -11.227 -7.336 1 93.38 104 GLU A CA 1
ATOM 806 C C . GLU A 1 104 ? 9.734 -9.883 -7.68 1 93.38 104 GLU A C 1
ATOM 808 O O . GLU A 1 104 ? 10.43 -8.961 -8.125 1 93.38 104 GLU A O 1
ATOM 813 N N . CYS A 1 105 ? 8.414 -9.789 -7.52 1 92.25 105 CYS A N 1
ATOM 814 C CA . CYS A 1 105 ? 7.672 -8.586 -7.867 1 92.25 105 CYS A CA 1
ATOM 815 C C . CYS A 1 105 ? 7.684 -7.59 -6.715 1 92.25 105 CYS A C 1
ATOM 817 O O . CYS A 1 105 ? 7.488 -7.965 -5.559 1 92.25 105 CYS A O 1
ATOM 819 N N . LEU A 1 106 ? 7.926 -6.324 -7.082 1 94 106 LEU A N 1
ATOM 820 C CA . LEU A 1 106 ? 7.91 -5.227 -6.125 1 94 106 LEU A CA 1
ATOM 821 C C . LEU A 1 106 ? 6.762 -4.266 -6.422 1 94 106 LEU A C 1
ATOM 823 O O . LEU A 1 106 ? 6.57 -3.857 -7.57 1 94 106 LEU A O 1
ATOM 827 N N . VAL A 1 107 ? 5.969 -3.904 -5.398 1 94.25 107 VAL A N 1
ATOM 828 C CA . VAL A 1 107 ? 4.969 -2.842 -5.457 1 94.25 107 VAL A CA 1
ATOM 829 C C . VAL A 1 107 ? 5.227 -1.829 -4.344 1 94.25 107 VAL A C 1
ATOM 831 O O . VAL A 1 107 ? 5.379 -2.203 -3.18 1 94.25 107 VAL A O 1
ATOM 834 N N . ILE A 1 108 ? 5.305 -0.565 -4.691 1 92.25 108 ILE A N 1
ATOM 835 C CA . ILE A 1 108 ? 5.504 0.506 -3.719 1 92.25 108 ILE A CA 1
ATOM 836 C C . ILE A 1 108 ? 4.23 1.348 -3.617 1 92.25 108 ILE A C 1
ATOM 838 O O . ILE A 1 108 ? 3.656 1.739 -4.633 1 92.25 108 ILE A O 1
ATOM 842 N N . LEU A 1 109 ? 3.785 1.547 -2.344 1 90.88 109 LEU A N 1
ATOM 843 C CA . LEU A 1 109 ? 2.566 2.311 -2.104 1 90.88 109 LEU A CA 1
ATOM 844 C C . LEU A 1 109 ? 2.824 3.455 -1.13 1 90.88 109 LEU A C 1
ATOM 846 O O . LEU A 1 109 ? 3.654 3.332 -0.227 1 90.88 109 LEU A O 1
ATOM 850 N N . GLY A 1 110 ? 2.047 4.496 -1.276 1 86.62 110 GLY A N 1
ATOM 851 C CA . GLY A 1 110 ? 2.184 5.59 -0.33 1 86.62 110 GLY A CA 1
ATOM 852 C C . GLY A 1 110 ? 1.307 6.781 -0.666 1 86.62 110 GLY A C 1
ATOM 853 O O . GLY A 1 110 ? 0.499 6.723 -1.596 1 86.62 110 GLY A O 1
ATOM 854 N N . ASP A 1 111 ? 1.412 7.801 0.234 1 74.94 111 ASP A N 1
ATOM 855 C CA . ASP A 1 111 ? 0.763 9.086 -0.008 1 74.94 111 ASP A CA 1
ATOM 856 C C . ASP A 1 111 ? 1.65 10 -0.853 1 74.94 111 ASP A C 1
ATOM 858 O O . ASP A 1 111 ? 2.875 9.977 -0.719 1 74.94 111 ASP A O 1
ATOM 862 N N . PHE A 1 112 ? 1.095 10.477 -1.814 1 61.03 112 PHE A N 1
ATOM 863 C CA . PHE A 1 112 ? 1.868 11.383 -2.658 1 61.03 112 PHE A CA 1
ATOM 864 C C . PHE A 1 112 ? 1.588 12.836 -2.297 1 61.03 112 PHE A C 1
ATOM 866 O O . PHE A 1 112 ? 0.552 13.383 -2.676 1 61.03 112 PHE A O 1
ATOM 873 N N . ASN A 1 113 ? 2.043 13.141 -1.139 1 54.12 113 ASN A N 1
ATOM 874 C CA . ASN A 1 113 ? 1.928 14.562 -0.825 1 54.12 113 ASN A CA 1
ATOM 875 C C . ASN A 1 113 ? 3.139 15.352 -1.324 1 54.12 113 ASN A C 1
ATOM 877 O O . ASN A 1 113 ? 3.211 16.562 -1.146 1 54.12 113 ASN A O 1
ATOM 881 N N . ALA A 1 114 ? 4.156 14.703 -1.82 1 48 114 ALA A N 1
ATOM 882 C CA . ALA A 1 114 ? 5.41 15.422 -2.02 1 48 114 ALA A CA 1
ATOM 883 C C . ALA A 1 114 ? 5.324 16.344 -3.23 1 48 114 ALA A C 1
ATOM 885 O O . ALA A 1 114 ? 4.918 15.93 -4.312 1 48 114 ALA A O 1
ATOM 886 N N . LYS A 1 115 ? 5.016 17.594 -2.98 1 43.56 115 LYS A N 1
ATOM 887 C CA . LYS A 1 115 ? 5.25 18.578 -4.031 1 43.56 115 LYS A CA 1
ATOM 888 C C . LYS A 1 115 ? 6.699 18.531 -4.504 1 43.56 115 LYS A C 1
ATOM 890 O O . LYS A 1 115 ? 7.625 18.531 -3.689 1 43.56 115 LYS A O 1
ATOM 895 N N . ILE A 1 116 ? 6.961 17.734 -5.602 1 39.34 116 ILE A N 1
ATOM 896 C CA . ILE A 1 116 ? 8.32 17.953 -6.098 1 39.34 116 ILE A CA 1
ATOM 897 C C . ILE A 1 116 ? 8.594 19.453 -6.191 1 39.34 116 ILE A C 1
ATOM 899 O O . ILE A 1 116 ? 7.902 20.172 -6.914 1 39.34 116 ILE A O 1
ATOM 903 N N . GLY A 1 117 ? 9.148 19.953 -5.246 1 36.28 117 GLY A N 1
ATOM 904 C CA . GLY A 1 117 ? 9.68 21.25 -5.621 1 36.28 117 GLY A CA 1
ATOM 905 C C . GLY A 1 117 ? 10.258 21.281 -7.023 1 36.28 117 GLY A C 1
ATOM 906 O O . GLY A 1 117 ? 10.57 20.234 -7.59 1 36.28 117 GLY A O 1
ATOM 907 N N . ALA A 1 118 ? 10.055 22.344 -7.809 1 35 118 ALA A N 1
ATOM 908 C CA . ALA A 1 118 ? 10.617 22.672 -9.125 1 35 118 ALA A CA 1
ATOM 909 C C . ALA A 1 118 ? 11.938 21.938 -9.344 1 35 118 ALA A C 1
ATOM 911 O O . ALA A 1 118 ? 12.352 21.719 -10.484 1 35 118 ALA A O 1
ATOM 912 N N . ASN A 1 119 ? 12.75 21.625 -8.398 1 33.72 119 ASN A N 1
ATOM 913 C CA . ASN A 1 119 ? 14.156 21.281 -8.625 1 33.72 119 ASN A CA 1
ATOM 914 C C . ASN A 1 119 ? 14.352 19.781 -8.766 1 33.72 119 ASN A C 1
ATOM 916 O O . ASN A 1 119 ? 15.461 19.281 -8.586 1 33.72 119 ASN A O 1
ATOM 920 N N . ALA A 1 120 ? 13.492 19 -8.867 1 36.78 120 ALA A N 1
ATOM 921 C CA . ALA A 1 120 ? 13.695 17.562 -8.93 1 36.78 120 ALA A CA 1
ATOM 922 C C . ALA A 1 120 ? 14.391 17.156 -10.219 1 36.78 120 ALA A C 1
ATOM 924 O O . ALA A 1 120 ? 14.961 16.062 -10.312 1 36.78 120 ALA A O 1
ATOM 925 N N . HIS A 1 121 ? 14.172 17.734 -11.312 1 34.28 121 HIS A N 1
ATOM 926 C CA . HIS A 1 121 ? 14.883 17.484 -12.555 1 34.28 121 HIS A CA 1
ATOM 927 C C . HIS A 1 121 ? 16.391 17.344 -12.312 1 34.28 121 HIS A C 1
ATOM 929 O O . HIS A 1 121 ? 17.109 16.797 -13.148 1 34.28 121 HIS A O 1
ATOM 935 N N . GLU A 1 122 ? 16.906 18.156 -11.438 1 33.5 122 GLU A N 1
ATOM 936 C CA . GLU A 1 122 ? 18.359 18.25 -11.297 1 33.5 122 GLU A CA 1
ATOM 937 C C . GLU A 1 122 ? 18.922 17.047 -10.562 1 33.5 122 GLU A C 1
ATOM 939 O O . GLU A 1 122 ? 20.141 16.906 -10.445 1 33.5 122 GLU A O 1
ATOM 944 N N . LEU A 1 123 ? 18.078 16.312 -9.969 1 34.53 123 LEU A N 1
ATOM 945 C CA . LEU A 1 123 ? 18.719 15.227 -9.25 1 34.53 123 LEU A CA 1
ATOM 946 C C . LEU A 1 123 ? 19.125 14.109 -10.211 1 34.53 123 LEU A C 1
ATOM 948 O O . LEU A 1 123 ? 19.719 13.102 -9.789 1 34.53 123 LEU A O 1
ATOM 952 N N . SER A 1 124 ? 18.625 14.07 -11.398 1 33.72 124 SER A N 1
ATOM 953 C CA . SER A 1 124 ? 19.031 13.008 -12.312 1 33.72 124 SER A CA 1
ATOM 954 C C . SER A 1 124 ? 20.547 12.953 -12.477 1 33.72 124 SER A C 1
ATOM 956 O O . SER A 1 124 ? 21.078 12.039 -13.102 1 33.72 124 SER A O 1
ATOM 958 N N . ALA A 1 125 ? 21.109 14.117 -12.82 1 32.25 125 ALA A N 1
ATOM 959 C CA . ALA A 1 125 ? 22.328 14.109 -13.617 1 32.25 125 ALA A CA 1
ATOM 960 C C . ALA A 1 125 ? 23.484 13.5 -12.836 1 32.25 125 ALA A C 1
ATOM 962 O O . ALA A 1 125 ? 24.391 12.891 -13.43 1 32.25 125 ALA A O 1
ATOM 963 N N . SER A 1 126 ? 23.812 13.953 -11.68 1 33.22 126 SER A N 1
ATOM 964 C CA . SER A 1 126 ? 25.188 13.734 -11.234 1 33.22 126 SER A CA 1
ATOM 965 C C . SER A 1 126 ? 25.312 12.414 -10.477 1 33.22 126 SER A C 1
ATOM 967 O O . SER A 1 126 ? 26.406 12.055 -10.023 1 33.22 126 SER A O 1
ATOM 969 N N . ALA A 1 127 ? 24.109 11.906 -9.938 1 34.69 127 ALA A N 1
ATOM 970 C CA . ALA A 1 127 ? 24.547 10.945 -8.922 1 34.69 127 ALA A CA 1
ATOM 971 C C . ALA A 1 127 ? 24.844 9.586 -9.547 1 34.69 127 ALA A C 1
ATOM 973 O O . ALA A 1 127 ? 24.156 9.172 -10.492 1 34.69 127 ALA A O 1
ATOM 974 N N . GLY A 1 128 ? 25.844 8.953 -9.289 1 36.31 128 GLY A N 1
ATOM 975 C CA . GLY A 1 128 ? 26.328 7.625 -9.609 1 36.31 128 GLY A CA 1
ATOM 976 C C . GLY A 1 128 ? 25.234 6.566 -9.57 1 36.31 128 GLY A C 1
ATOM 977 O O . GLY A 1 128 ? 24.062 6.883 -9.383 1 36.31 128 GLY A O 1
ATOM 978 N N . HIS A 1 129 ? 25.5 5.332 -9.727 1 40.59 129 HIS A N 1
ATOM 979 C CA . HIS A 1 129 ? 24.656 4.148 -9.727 1 40.59 129 HIS A CA 1
ATOM 980 C C . HIS A 1 129 ? 23.562 4.258 -8.664 1 40.59 129 HIS A C 1
ATOM 982 O O . HIS A 1 129 ? 22.406 3.918 -8.922 1 40.59 129 HIS A O 1
ATOM 988 N N . ASP A 1 130 ? 23.938 4.641 -7.566 1 41.84 130 ASP A N 1
ATOM 989 C CA . ASP A 1 130 ? 23.078 4.781 -6.387 1 41.84 130 ASP A CA 1
ATOM 990 C C . ASP A 1 130 ? 22.078 5.918 -6.566 1 41.84 130 ASP A C 1
ATOM 992 O O . ASP A 1 130 ? 20.969 5.859 -6.039 1 41.84 130 ASP A O 1
ATOM 996 N N . GLY A 1 131 ? 22.5 6.824 -7.312 1 43.59 131 GLY A N 1
ATOM 997 C CA . GLY A 1 131 ? 21.703 8.023 -7.527 1 43.59 131 GLY A CA 1
ATOM 998 C C . GLY A 1 131 ? 20.547 7.812 -8.477 1 43.59 131 GLY A C 1
ATOM 999 O O . GLY A 1 131 ? 19.484 8.43 -8.328 1 43.59 131 GLY A O 1
ATOM 1000 N N . GLU A 1 132 ? 20.75 6.941 -9.383 1 50.56 132 GLU A N 1
ATOM 1001 C CA . GLU A 1 132 ? 19.703 6.668 -10.375 1 50.56 132 GLU A CA 1
ATOM 1002 C C . GLU A 1 132 ? 18.469 6.051 -9.727 1 50.56 132 GLU A C 1
ATOM 1004 O O . GLU A 1 132 ? 17.344 6.402 -10.07 1 50.56 132 GLU A O 1
ATOM 1009 N N . HIS A 1 133 ? 18.844 5.211 -8.773 1 50.53 133 HIS A N 1
ATOM 1010 C CA . HIS A 1 133 ? 17.734 4.559 -8.094 1 50.53 133 HIS A CA 1
ATOM 1011 C C . HIS A 1 133 ? 16.938 5.551 -7.25 1 50.53 133 HIS A C 1
ATOM 1013 O O . HIS A 1 133 ? 15.711 5.543 -7.262 1 50.53 133 HIS A O 1
ATOM 1019 N N . LEU A 1 134 ? 17.734 6.383 -6.621 1 50.81 134 LEU A N 1
ATOM 1020 C CA . LEU A 1 134 ? 17.094 7.391 -5.789 1 50.81 134 LEU A CA 1
ATOM 1021 C C . LEU A 1 134 ? 16.25 8.336 -6.637 1 50.81 134 LEU A C 1
ATOM 1023 O O . LEU A 1 134 ? 15.125 8.672 -6.27 1 50.81 134 LEU A O 1
ATOM 1027 N N . SER A 1 135 ? 16.969 8.727 -7.711 1 53.56 135 SER A N 1
ATOM 1028 C CA . SER A 1 135 ? 16.266 9.656 -8.586 1 53.56 135 SER A CA 1
ATOM 1029 C C . SER A 1 135 ? 14.977 9.031 -9.133 1 53.56 135 SER A C 1
ATOM 1031 O O . SER A 1 135 ? 13.945 9.695 -9.219 1 53.56 135 SER A O 1
ATOM 1033 N N . LYS A 1 136 ? 15.211 7.77 -9.391 1 57.81 136 LYS A N 1
ATOM 1034 C CA . LYS A 1 136 ? 14.07 7.055 -9.953 1 57.81 136 LYS A CA 1
ATOM 1035 C C . LYS A 1 136 ? 12.945 6.938 -8.938 1 57.81 136 LYS A C 1
ATOM 1037 O O . LYS A 1 136 ? 11.773 7.109 -9.273 1 57.81 136 LYS A O 1
ATOM 1042 N N . MET A 1 137 ? 13.344 6.746 -7.691 1 59.72 137 MET A N 1
ATOM 1043 C CA . MET A 1 137 ? 12.344 6.59 -6.637 1 59.72 137 MET A CA 1
ATOM 1044 C C . MET A 1 137 ? 11.719 7.934 -6.281 1 59.72 137 MET A C 1
ATOM 1046 O O . MET A 1 137 ? 10.516 8.008 -6 1 59.72 137 MET A O 1
ATOM 1050 N N . ARG A 1 138 ? 12.602 8.883 -6.359 1 59.09 138 ARG A N 1
ATOM 1051 C CA . ARG A 1 138 ? 12.078 10.219 -6.102 1 59.09 138 ARG A CA 1
ATOM 1052 C C . ARG A 1 138 ? 11.016 10.602 -7.125 1 59.09 138 ARG A C 1
ATOM 1054 O O . ARG A 1 138 ? 10 11.203 -6.777 1 59.09 138 ARG A O 1
ATOM 1061 N N . ILE A 1 139 ? 11.305 10.164 -8.352 1 56.41 139 ILE A N 1
ATOM 1062 C CA . ILE A 1 139 ? 10.383 10.469 -9.438 1 56.41 139 ILE A CA 1
ATOM 1063 C C . ILE A 1 139 ? 9.039 9.781 -9.188 1 56.41 139 ILE A C 1
ATOM 1065 O O . ILE A 1 139 ? 7.984 10.32 -9.523 1 56.41 139 ILE A O 1
ATOM 1069 N N . LEU A 1 140 ? 9.195 8.719 -8.539 1 61.16 140 LEU A N 1
ATOM 1070 C CA . LEU A 1 140 ? 7.98 7.949 -8.289 1 61.16 140 LEU A CA 1
ATOM 1071 C C . LEU A 1 140 ? 7.055 8.688 -7.328 1 61.16 140 LEU A C 1
ATOM 1073 O O . LEU A 1 140 ? 5.832 8.602 -7.453 1 61.16 140 LEU A O 1
ATOM 1077 N N . PHE A 1 141 ? 7.605 9.438 -6.527 1 59.62 141 PHE A N 1
ATOM 1078 C CA . PHE A 1 141 ? 6.77 10.031 -5.488 1 59.62 141 PHE A CA 1
ATOM 1079 C C . PHE A 1 141 ? 6.625 11.531 -5.703 1 59.62 141 PHE A C 1
ATOM 1081 O O . PHE A 1 141 ? 5.84 12.188 -5.016 1 59.62 141 PHE A O 1
ATOM 1088 N N . LEU A 1 142 ? 7.246 12.094 -6.73 1 48.91 142 LEU A N 1
ATOM 1089 C CA . LEU A 1 142 ? 7.137 13.523 -7.004 1 48.91 142 LEU A CA 1
ATOM 1090 C C . LEU A 1 142 ? 5.844 13.836 -7.75 1 48.91 142 LEU A C 1
ATOM 1092 O O . LEU A 1 142 ? 5.395 13.047 -8.586 1 48.91 142 LEU A O 1
ATOM 1096 N N . GLU A 1 143 ? 4.918 14.688 -7.164 1 49.09 143 GLU A N 1
ATOM 1097 C CA . GLU A 1 143 ? 3.773 15.242 -7.879 1 49.09 143 GLU A CA 1
ATOM 1098 C C . GLU A 1 143 ? 4.184 15.789 -9.242 1 49.09 143 GLU A C 1
ATOM 1100 O O . GLU A 1 143 ? 5.25 16.391 -9.383 1 49.09 143 GLU A O 1
ATOM 1105 N N . GLN A 1 144 ? 3.578 15.234 -10.305 1 39.78 144 GLN A N 1
ATOM 1106 C CA . GLN A 1 144 ? 3.693 15.898 -11.602 1 39.78 144 GLN A CA 1
ATOM 1107 C C . GLN A 1 144 ? 3.291 17.359 -11.508 1 39.78 144 GLN A C 1
ATOM 1109 O O . GLN A 1 144 ? 2.104 17.688 -11.398 1 39.78 144 GLN A O 1
ATOM 1114 N N . THR A 1 145 ? 3.514 18.141 -10.617 1 33.53 145 THR A N 1
ATOM 1115 C CA . THR A 1 145 ? 3.215 19.516 -10.977 1 33.53 145 THR A CA 1
ATOM 1116 C C . THR A 1 145 ? 3.764 19.844 -12.367 1 33.53 145 THR A C 1
ATOM 1118 O O . THR A 1 145 ? 3.803 21 -12.766 1 33.53 145 THR A O 1
ATOM 1121 N N . ALA A 1 146 ? 4.613 19.062 -12.938 1 31.52 146 ALA A N 1
ATOM 1122 C CA . ALA A 1 146 ? 5 19.656 -14.211 1 31.52 146 ALA A CA 1
ATOM 1123 C C . ALA A 1 146 ? 3.789 19.859 -15.117 1 31.52 146 ALA A C 1
ATOM 1125 O O . ALA A 1 146 ? 3.123 18.891 -15.5 1 31.52 146 ALA A O 1
ATOM 1126 N N . ASP A 1 147 ? 2.939 20.812 -15.195 1 32.88 147 ASP A N 1
ATOM 1127 C CA . ASP A 1 147 ? 2.393 21.391 -16.422 1 32.88 147 ASP A CA 1
ATOM 1128 C C . ASP A 1 147 ? 3 20.734 -17.656 1 32.88 147 ASP A C 1
ATOM 1130 O O . ASP A 1 147 ? 4.004 20.031 -17.562 1 32.88 147 ASP A O 1
ATOM 1134 N N . GLN A 1 148 ? 3.504 21.719 -18.891 1 30.75 148 GLN A N 1
ATOM 1135 C CA . GLN A 1 148 ? 3.592 22.359 -20.203 1 30.75 148 GLN A CA 1
ATOM 1136 C C . GLN A 1 148 ? 4.754 21.797 -21.016 1 30.75 148 GLN A C 1
ATOM 1138 O O . GLN A 1 148 ? 4.59 21.453 -22.188 1 30.75 148 GLN A O 1
ATOM 1143 N N . THR A 1 149 ? 6.16 22.172 -20.766 1 26.23 149 THR A N 1
ATOM 1144 C CA . THR A 1 149 ? 7.062 22.172 -21.906 1 26.23 149 THR A CA 1
ATOM 1145 C C . THR A 1 149 ? 7.594 20.766 -22.188 1 26.23 149 THR A C 1
ATOM 1147 O O . THR A 1 149 ? 8.562 20.328 -21.562 1 26.23 149 THR A O 1
ATOM 1150 N N . ILE A 1 150 ? 7.004 19.766 -21.734 1 25.88 150 ILE A N 1
ATOM 1151 C CA . ILE A 1 150 ? 7.508 18.672 -22.562 1 25.88 150 ILE A CA 1
ATOM 1152 C C . ILE A 1 150 ? 7.344 19.031 -24.031 1 25.88 150 ILE A C 1
ATOM 1154 O O . ILE A 1 150 ? 6.223 19.125 -24.531 1 25.88 150 ILE A O 1
ATOM 1158 N N . SER A 1 151 ? 8.055 20 -24.406 1 24.06 151 SER A N 1
ATOM 1159 C CA . SER A 1 151 ? 8.312 20.219 -25.828 1 24.06 151 SER A CA 1
ATOM 1160 C C . SER A 1 151 ? 8.422 18.891 -26.578 1 24.06 151 SER A C 1
ATOM 1162 O O . SER A 1 151 ? 9.219 18.031 -26.203 1 24.06 151 SER A O 1
ATOM 1164 N N . PHE A 1 152 ? 7.371 18.484 -27.25 1 19.58 152 PHE A N 1
ATOM 1165 C CA . PHE A 1 152 ? 7.516 17.75 -28.5 1 19.58 152 PHE A CA 1
ATOM 1166 C C . PHE A 1 152 ? 8.43 18.484 -29.469 1 19.58 152 PHE A C 1
ATOM 1168 O O . PHE A 1 152 ? 8.359 19.719 -29.578 1 19.58 152 PHE A O 1
ATOM 1175 N N . MET B 1 1 ? -8.273 -8.367 -23.656 1 22.5 1 MET B N 1
ATOM 1176 C CA . MET B 1 1 ? -7.758 -7.004 -23.625 1 22.5 1 MET B CA 1
ATOM 1177 C C . MET B 1 1 ? -8.297 -6.246 -22.406 1 22.5 1 MET B C 1
ATOM 1179 O O . MET B 1 1 ? -9.469 -5.867 -22.375 1 22.5 1 MET B O 1
ATOM 1183 N N . CYS B 1 2 ? -8.172 -6.578 -21.234 1 27.17 2 CYS B N 1
ATOM 1184 C CA . CYS B 1 2 ? -8.797 -5.938 -20.094 1 27.17 2 CYS B CA 1
ATOM 1185 C C . CYS B 1 2 ? -8.414 -4.461 -20.016 1 27.17 2 CYS B C 1
ATOM 1187 O O . CYS B 1 2 ? -7.23 -4.125 -19.969 1 27.17 2 CYS B O 1
ATOM 1189 N N . GLY B 1 3 ? -9.195 -3.631 -20.734 1 31.14 3 GLY B N 1
ATOM 1190 C CA . GLY B 1 3 ? -9.07 -2.191 -20.891 1 31.14 3 GLY B CA 1
ATOM 1191 C C . GLY B 1 3 ? -8.758 -1.468 -19.594 1 31.14 3 GLY B C 1
ATOM 1192 O O . GLY B 1 3 ? -9.305 -1.801 -18.547 1 31.14 3 GLY B O 1
ATOM 1193 N N . LEU B 1 4 ? -7.469 -1.289 -19.344 1 36.66 4 LEU B N 1
ATOM 1194 C CA . LEU B 1 4 ? -7.18 -0.252 -18.359 1 36.66 4 LEU B CA 1
ATOM 1195 C C . LEU B 1 4 ? -8.273 0.814 -18.359 1 36.66 4 LEU B C 1
ATOM 1197 O O . LEU B 1 4 ? -8.602 1.372 -19.406 1 36.66 4 LEU B O 1
ATOM 1201 N N . CYS B 1 5 ? -9.398 0.562 -17.938 1 30.31 5 CYS B N 1
ATOM 1202 C CA . CYS B 1 5 ? -10.398 1.622 -17.859 1 30.31 5 CYS B CA 1
ATOM 1203 C C . CYS B 1 5 ? -9.758 2.949 -17.469 1 30.31 5 CYS B C 1
ATOM 1205 O O . CYS B 1 5 ? -9.148 3.061 -16.406 1 30.31 5 CYS B O 1
ATOM 1207 N N . GLU B 1 6 ? -9.047 3.598 -18.375 1 35.06 6 GLU B N 1
ATOM 1208 C CA . GLU B 1 6 ? -8.555 4.965 -18.25 1 35.06 6 GLU B CA 1
ATOM 1209 C C . GLU B 1 6 ? -9.617 5.887 -17.672 1 35.06 6 GLU B C 1
ATOM 1211 O O . GLU B 1 6 ? -10.523 6.332 -18.391 1 35.06 6 GLU B O 1
ATOM 1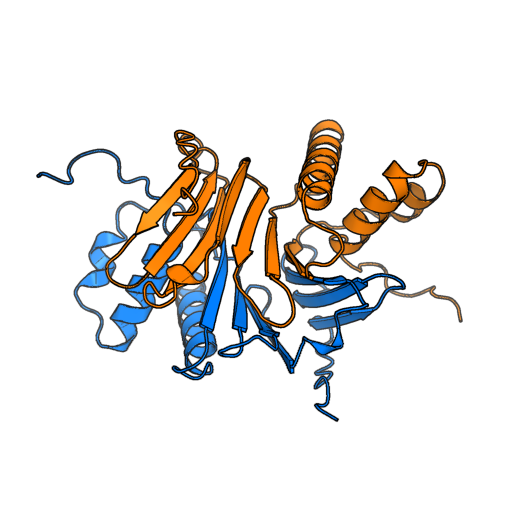216 N N . THR B 1 7 ? -10.234 5.562 -16.703 1 31.8 7 THR B N 1
ATOM 1217 C CA . THR B 1 7 ? -10.984 6.719 -16.219 1 31.8 7 THR B CA 1
ATOM 1218 C C . THR B 1 7 ? -10.055 7.918 -16.031 1 31.8 7 THR B C 1
ATOM 1220 O O . THR B 1 7 ? -9.039 7.816 -15.344 1 31.8 7 THR B O 1
ATOM 1223 N N . HIS B 1 8 ? -9.961 8.688 -17.125 1 36.19 8 HIS B N 1
ATOM 1224 C CA . HIS B 1 8 ? -9.25 9.969 -17.172 1 36.19 8 HIS B CA 1
ATOM 1225 C C . HIS B 1 8 ? -9.758 10.906 -16.094 1 36.19 8 HIS B C 1
ATOM 1227 O O . HIS B 1 8 ? -10.812 11.531 -16.234 1 36.19 8 HIS B O 1
ATOM 1233 N N . TRP B 1 9 ? -9.852 10.492 -14.945 1 38.28 9 TRP B N 1
ATOM 1234 C CA . TRP B 1 9 ? -10.102 11.648 -14.102 1 38.28 9 TRP B CA 1
ATOM 1235 C C . TRP B 1 9 ? -8.938 12.633 -14.156 1 38.28 9 TRP B C 1
ATOM 1237 O O . TRP B 1 9 ? -7.777 12.219 -14.258 1 38.28 9 TRP B O 1
ATOM 1247 N N . LYS B 1 10 ? -9.133 13.734 -14.523 1 49.09 10 LYS B N 1
ATOM 1248 C CA . LYS B 1 10 ? -8.148 14.789 -14.758 1 49.09 10 LYS B CA 1
ATOM 1249 C C . LYS B 1 10 ? -6.941 14.625 -13.836 1 49.09 10 LYS B C 1
ATOM 1251 O O . LYS B 1 10 ? -5.805 14.891 -14.234 1 49.09 10 LYS B O 1
ATOM 1256 N N . ASN B 1 11 ? -7.184 14 -12.539 1 60.84 11 ASN B N 1
ATOM 1257 C CA . ASN B 1 11 ? -6.086 13.922 -11.586 1 60.84 11 ASN B CA 1
ATOM 1258 C C . ASN B 1 11 ? -5.906 12.5 -11.055 1 60.84 11 ASN B C 1
ATOM 1260 O O . ASN B 1 11 ? -5.68 12.305 -9.859 1 60.84 11 ASN B O 1
ATOM 1264 N N . SER B 1 12 ? -6.293 11.664 -11.883 1 70.31 12 SER B N 1
ATOM 1265 C CA . SER B 1 12 ? -6.141 10.234 -11.641 1 70.31 12 SER B CA 1
ATOM 1266 C C . SER B 1 12 ? -5.766 9.492 -12.922 1 70.31 12 SER B C 1
ATOM 1268 O O . SER B 1 12 ? -6.062 9.961 -14.023 1 70.31 12 SER B O 1
ATOM 1270 N N . GLY B 1 13 ? -4.949 8.555 -12.727 1 81.25 13 GLY B N 1
ATOM 1271 C CA . GLY B 1 13 ? -4.547 7.742 -13.867 1 81.25 13 GLY B CA 1
ATOM 1272 C C . GLY B 1 13 ? -3.25 6.992 -13.633 1 81.25 13 GLY B C 1
ATOM 1273 O O . GLY B 1 13 ? -3.037 6.43 -12.555 1 81.25 13 GLY B O 1
ATOM 1274 N N . HIS B 1 14 ? -2.611 6.766 -14.773 1 82 14 HIS B N 1
ATOM 1275 C CA . HIS B 1 14 ? -1.315 6.105 -14.664 1 82 14 HIS B CA 1
ATOM 1276 C C . HIS B 1 14 ? -0.27 6.793 -15.531 1 82 14 HIS B C 1
ATOM 1278 O O . HIS B 1 14 ? -0.614 7.484 -16.5 1 82 14 HIS B O 1
ATOM 1284 N N . LEU B 1 15 ? 0.868 6.793 -14.984 1 79.12 15 LEU B N 1
ATOM 1285 C CA . LEU B 1 15 ? 2.045 7.309 -15.672 1 79.12 15 LEU B CA 1
ATOM 1286 C C . LEU B 1 15 ? 3.092 6.215 -15.859 1 79.12 15 LEU B C 1
ATOM 1288 O O . LEU B 1 15 ? 3.371 5.457 -14.93 1 79.12 15 LEU B O 1
ATOM 1292 N N . GLN B 1 16 ? 3.582 6.125 -17.156 1 80.75 16 GLN B N 1
ATOM 1293 C CA . GLN B 1 16 ? 4.605 5.125 -17.438 1 80.75 16 GLN B CA 1
ATOM 1294 C C . GLN B 1 16 ? 5.949 5.781 -17.734 1 80.75 16 GLN B C 1
ATOM 1296 O O . GLN B 1 16 ? 6.023 6.742 -18.516 1 80.75 16 GLN B O 1
ATOM 1301 N N . THR B 1 17 ? 6.906 5.398 -16.922 1 75 17 THR B N 1
ATOM 1302 C CA . THR B 1 17 ? 8.281 5.77 -17.234 1 75 17 THR B CA 1
ATOM 1303 C C . THR B 1 17 ? 9.008 4.613 -17.922 1 75 17 THR B C 1
ATOM 1305 O O . THR B 1 17 ? 8.391 3.617 -18.297 1 75 17 THR B O 1
ATOM 1308 N N . LYS B 1 18 ? 10.32 4.77 -18.125 1 76.38 18 LYS B N 1
ATOM 1309 C CA . LYS B 1 18 ? 11.109 3.721 -18.766 1 76.38 18 LYS B CA 1
ATOM 1310 C C . LYS B 1 18 ? 11.219 2.488 -17.875 1 76.38 18 LYS B C 1
ATOM 1312 O O . LYS B 1 18 ? 11.352 1.367 -18.359 1 76.38 18 LYS B O 1
ATOM 1317 N N . SER B 1 19 ? 11.023 2.719 -16.594 1 81.06 19 SER B N 1
ATOM 1318 C CA . SER B 1 19 ? 11.344 1.604 -15.719 1 81.06 19 SER B CA 1
ATOM 1319 C C . SER B 1 19 ? 10.164 1.249 -14.82 1 81.06 19 SER B C 1
ATOM 1321 O O . SER B 1 19 ? 10.125 0.163 -14.234 1 81.06 19 SER B O 1
ATOM 1323 N N . HIS B 1 20 ? 9.227 2.234 -14.727 1 84.5 20 HIS B N 1
ATOM 1324 C CA . HIS B 1 20 ? 8.148 1.989 -13.781 1 84.5 20 HIS B CA 1
ATOM 1325 C C . HIS B 1 20 ? 6.805 2.451 -14.352 1 84.5 20 HIS B C 1
ATOM 1327 O O . HIS B 1 20 ? 6.766 3.27 -15.273 1 84.5 20 HIS B O 1
ATOM 1333 N N . ILE B 1 21 ? 5.762 1.863 -13.844 1 86.19 21 ILE B N 1
ATOM 1334 C CA . ILE B 1 21 ? 4.406 2.377 -14.031 1 86.19 21 ILE B CA 1
ATOM 1335 C C . ILE B 1 21 ? 3.82 2.779 -12.68 1 86.19 21 ILE B C 1
ATOM 1337 O O . ILE B 1 21 ? 4.02 2.088 -11.68 1 86.19 21 ILE B O 1
ATOM 1341 N N . LYS B 1 22 ? 3.207 3.959 -12.703 1 85.69 22 LYS B N 1
ATOM 1342 C CA . LYS B 1 22 ? 2.609 4.531 -11.5 1 85.69 22 LYS B CA 1
ATOM 1343 C C . LYS B 1 22 ? 1.109 4.746 -11.68 1 85.69 22 LYS B C 1
ATOM 1345 O O . LYS B 1 22 ? 0.674 5.293 -12.695 1 85.69 22 LYS B O 1
ATOM 1350 N N . PHE B 1 23 ? 0.356 4.23 -10.734 1 88.5 23 PHE B N 1
ATOM 1351 C CA . PHE B 1 23 ? -1.073 4.504 -10.648 1 88.5 23 PHE B CA 1
ATOM 1352 C C . PHE B 1 23 ? -1.372 5.48 -9.523 1 88.5 23 PHE B C 1
ATOM 1354 O O . PHE B 1 23 ? -0.8 5.371 -8.43 1 88.5 23 PHE B O 1
ATOM 1361 N N . PHE B 1 24 ? -2.242 6.465 -9.828 1 86.38 24 PHE B N 1
ATOM 1362 C CA . PHE B 1 24 ? -2.455 7.473 -8.797 1 86.38 24 PHE B CA 1
ATOM 1363 C C . PHE B 1 24 ? -3.893 7.98 -8.828 1 86.38 24 PHE B C 1
ATOM 1365 O O . PHE B 1 24 ? -4.574 7.871 -9.844 1 86.38 24 PHE B O 1
ATOM 1372 N N . SER B 1 25 ? -4.328 8.422 -7.625 1 87.12 25 SER B N 1
ATOM 1373 C CA . SER B 1 25 ? -5.645 9.016 -7.426 1 87.12 25 SER B CA 1
ATOM 1374 C C . SER B 1 25 ? -5.547 10.305 -6.617 1 87.12 25 SER B C 1
ATOM 1376 O O . SER B 1 25 ? -5.086 10.297 -5.473 1 87.12 25 SER B O 1
ATOM 1378 N N . GLY B 1 26 ? -5.703 11.477 -7.117 1 77.56 26 GLY B N 1
ATOM 1379 C CA . GLY B 1 26 ? -5.637 12.703 -6.344 1 77.56 26 GLY B CA 1
ATOM 1380 C C . GLY B 1 26 ? -6.098 13.922 -7.125 1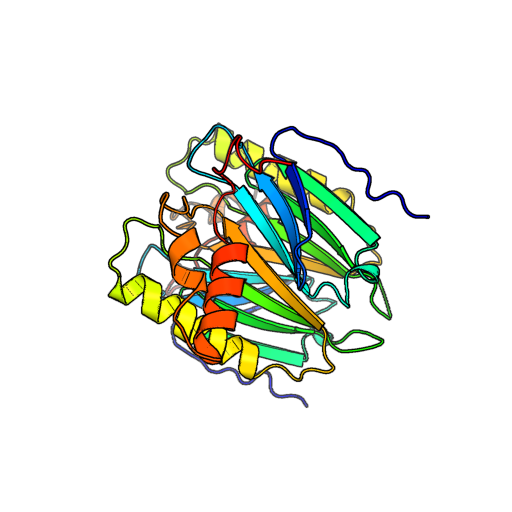 77.56 26 GLY B C 1
ATOM 1381 O O . GLY B 1 26 ? -6.645 13.797 -8.219 1 77.56 26 GLY B O 1
ATOM 1382 N N . ASN B 1 27 ? -6.301 15.008 -6.359 1 55.94 27 ASN B N 1
ATOM 1383 C CA . ASN B 1 27 ? -6.68 16.281 -6.953 1 55.94 27 ASN B CA 1
ATOM 1384 C C . ASN B 1 27 ? -5.465 17.031 -7.488 1 55.94 27 ASN B C 1
ATOM 1386 O O . ASN B 1 27 ? -4.555 17.375 -6.727 1 55.94 27 ASN B O 1
ATOM 1390 N N . PRO B 1 28 ? -5.176 17.016 -8.789 1 49.19 28 PRO B N 1
ATOM 1391 C CA . PRO B 1 28 ? -4.055 17.781 -9.336 1 49.19 28 PRO B CA 1
ATOM 1392 C C . PRO B 1 28 ? -3.979 19.203 -8.766 1 49.19 28 PRO B C 1
ATOM 1394 O O . PRO B 1 28 ? -2.889 19.766 -8.672 1 49.19 28 PRO B O 1
ATOM 1397 N N . ASP B 1 29 ? -5.055 19.812 -8.734 1 49.31 29 ASP B N 1
ATOM 1398 C CA . ASP B 1 29 ? -5.078 21.234 -8.398 1 49.31 29 ASP B CA 1
ATOM 1399 C C . ASP B 1 29 ? -4.707 21.453 -6.93 1 49.31 29 ASP B C 1
ATOM 1401 O O . ASP B 1 29 ? -4.426 22.578 -6.52 1 49.31 29 ASP B O 1
ATOM 1405 N N . SER B 1 30 ? -4.855 20.469 -6.227 1 45.62 30 SER B N 1
ATOM 1406 C CA . SER B 1 30 ? -4.559 20.75 -4.824 1 45.62 30 SER B CA 1
ATOM 1407 C C . SER B 1 30 ? -3.203 20.172 -4.422 1 45.62 30 SER B C 1
ATOM 1409 O O . SER B 1 30 ? -2.814 19.094 -4.891 1 45.62 30 SER B O 1
ATOM 1411 N N . SER B 1 31 ? -2.201 21.016 -4.254 1 47.19 31 SER B N 1
ATOM 1412 C CA . SER B 1 31 ? -0.853 20.781 -3.752 1 47.19 31 SER B CA 1
ATOM 1413 C C . SER B 1 31 ? -0.812 19.562 -2.838 1 47.19 31 SER B C 1
ATOM 1415 O O . SER B 1 31 ? 0.262 19.141 -2.393 1 47.19 31 SER B O 1
ATOM 1417 N N . ARG B 1 32 ? -1.843 19.188 -2.305 1 50.12 32 ARG B N 1
ATOM 1418 C CA . ARG B 1 32 ? -1.709 18.5 -1.024 1 50.12 32 ARG B CA 1
ATOM 1419 C C . ARG B 1 32 ? -1.718 16.984 -1.213 1 50.12 32 ARG B C 1
ATOM 1421 O O . ARG B 1 32 ? -0.986 16.266 -0.53 1 50.12 32 ARG B O 1
ATOM 1428 N N . ASN B 1 33 ? -3.01 16.203 -1.907 1 60.09 33 ASN B N 1
ATOM 1429 C CA . ASN B 1 33 ? -3.297 14.891 -1.36 1 60.09 33 ASN B CA 1
ATOM 1430 C C . ASN B 1 33 ? -3.613 13.883 -2.463 1 60.09 33 ASN B C 1
ATOM 1432 O O . ASN B 1 33 ? -4.293 14.211 -3.436 1 60.09 33 ASN B O 1
ATOM 1436 N N . GLY B 1 34 ? -2.711 12.898 -2.668 1 80.62 34 GLY B N 1
ATOM 1437 C CA . GLY B 1 34 ? -3.066 11.742 -3.479 1 80.62 34 GLY B CA 1
ATOM 1438 C C . GLY B 1 34 ? -2.434 10.453 -2.992 1 80.62 34 GLY B C 1
ATOM 1439 O O . GLY B 1 34 ? -1.553 10.477 -2.131 1 80.62 34 GLY B O 1
ATOM 1440 N N . VAL B 1 35 ? -3.008 9.398 -3.393 1 87.69 35 VAL B N 1
ATOM 1441 C CA . VAL B 1 35 ? -2.482 8.062 -3.137 1 87.69 35 VAL B CA 1
ATOM 1442 C C . VAL B 1 35 ? -2.012 7.43 -4.445 1 87.69 35 VAL B C 1
ATOM 1444 O O . VAL B 1 35 ? -2.531 7.75 -5.516 1 87.69 35 VAL B O 1
ATOM 1447 N N . ALA B 1 36 ? -0.929 6.621 -4.32 1 88.31 36 ALA B N 1
ATOM 1448 C CA . ALA B 1 36 ? -0.365 6.051 -5.543 1 88.31 36 ALA B CA 1
ATOM 1449 C C . ALA B 1 36 ? 0.248 4.68 -5.277 1 88.31 36 ALA B C 1
ATOM 1451 O O . ALA B 1 36 ? 0.526 4.328 -4.125 1 88.31 36 ALA B O 1
ATOM 1452 N N . LEU B 1 37 ? 0.331 3.938 -6.289 1 91.12 37 LEU B N 1
ATOM 1453 C CA . LEU B 1 37 ? 1.038 2.664 -6.363 1 91.12 37 LEU B CA 1
ATOM 1454 C C . LEU B 1 37 ? 1.97 2.627 -7.57 1 91.12 37 LEU B C 1
ATOM 1456 O O . LEU B 1 37 ? 1.597 3.062 -8.664 1 91.12 37 LEU B O 1
ATOM 1460 N N . ALA B 1 38 ? 3.18 2.123 -7.34 1 89.44 38 ALA B N 1
ATOM 1461 C CA . ALA B 1 38 ? 4.133 1.985 -8.438 1 89.44 38 ALA B CA 1
ATOM 1462 C C . ALA B 1 38 ? 4.723 0.58 -8.477 1 89.44 38 ALA B C 1
ATOM 1464 O O . ALA B 1 38 ? 4.887 -0.061 -7.438 1 89.44 38 ALA B O 1
ATOM 1465 N N . LEU B 1 39 ? 4.977 0.105 -9.664 1 90.94 39 LEU B N 1
ATOM 1466 C CA . LEU B 1 39 ? 5.684 -1.161 -9.836 1 90.94 39 LEU B CA 1
ATOM 1467 C C . LEU B 1 39 ? 6.562 -1.129 -11.078 1 90.94 39 LEU B C 1
ATOM 1469 O O . LEU B 1 39 ? 6.375 -0.284 -11.961 1 90.94 39 LEU B O 1
ATOM 1473 N N . PRO B 1 40 ? 7.551 -1.992 -11.039 1 86.69 40 PRO B N 1
ATOM 1474 C CA . PRO B 1 40 ? 8.398 -2.055 -12.234 1 86.69 40 PRO B CA 1
ATOM 1475 C C . PRO B 1 40 ? 7.609 -2.346 -13.508 1 86.69 40 PRO B C 1
ATOM 1477 O O . PRO 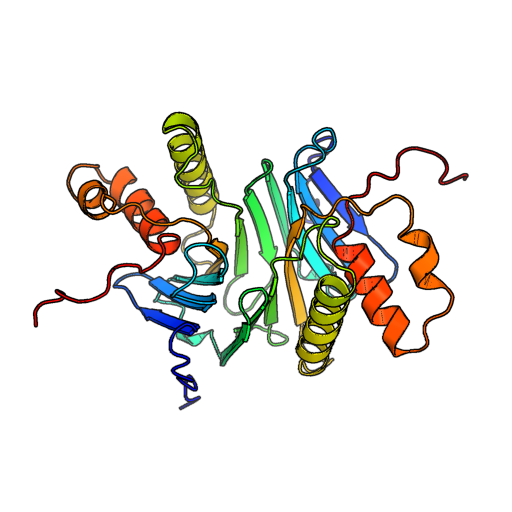B 1 40 ? 6.672 -3.15 -13.484 1 86.69 40 PRO B O 1
ATOM 1480 N N . LEU B 1 41 ? 8.07 -1.678 -14.516 1 87.06 41 LEU B N 1
ATOM 1481 C CA . LEU B 1 41 ? 7.355 -1.782 -15.781 1 87.06 41 LEU B CA 1
ATOM 1482 C C . LEU B 1 41 ? 7.293 -3.232 -16.25 1 87.06 41 LEU B C 1
ATOM 1484 O O . LEU B 1 41 ? 6.309 -3.646 -16.875 1 87.06 41 LEU B O 1
ATOM 1488 N N . GLN B 1 42 ? 8.242 -4.047 -16 1 89.69 42 GLN B N 1
ATOM 1489 C CA . GLN B 1 42 ? 8.297 -5.434 -16.453 1 89.69 42 GLN B CA 1
ATOM 1490 C C . GLN B 1 42 ? 7.164 -6.254 -15.852 1 89.69 42 GLN B C 1
ATOM 1492 O O . GLN B 1 42 ? 6.855 -7.348 -16.328 1 89.69 42 GLN B O 1
ATOM 1497 N N . HIS B 1 43 ? 6.512 -5.727 -14.812 1 91.38 43 HIS B N 1
ATOM 1498 C CA . HIS B 1 43 ? 5.418 -6.449 -14.18 1 91.38 43 HIS B CA 1
ATOM 1499 C C . HIS B 1 43 ? 4.078 -5.777 -14.461 1 91.38 43 HIS B C 1
ATOM 1501 O O . HIS B 1 43 ? 3.078 -6.07 -13.797 1 91.38 43 HIS B O 1
ATOM 1507 N N . LYS B 1 44 ? 4.027 -4.949 -15.367 1 89.75 44 LYS B N 1
ATOM 1508 C CA . LYS B 1 44 ? 2.812 -4.191 -15.672 1 89.75 44 LYS B CA 1
ATOM 1509 C C . LYS B 1 44 ? 1.658 -5.125 -16.031 1 89.75 44 LYS B C 1
ATOM 1511 O O . LYS B 1 44 ? 0.501 -4.832 -15.711 1 89.75 44 LYS B O 1
ATOM 1516 N N . ASN B 1 45 ? 1.969 -6.258 -16.609 1 91.06 45 ASN B N 1
ATOM 1517 C CA . ASN B 1 45 ? 0.93 -7.16 -17.094 1 91.06 45 ASN B CA 1
ATOM 1518 C C . ASN B 1 45 ? 0.258 -7.906 -15.953 1 91.06 45 ASN B C 1
ATOM 1520 O O . ASN B 1 45 ? -0.785 -8.539 -16.141 1 91.06 45 ASN B O 1
ATOM 1524 N N . CYS B 1 46 ? 0.816 -7.801 -14.797 1 92 46 CYS B N 1
ATOM 1525 C CA . CYS B 1 46 ? 0.158 -8.414 -13.648 1 92 46 CYS B CA 1
ATOM 1526 C C . CYS B 1 46 ? -0.998 -7.551 -13.156 1 92 46 CYS B C 1
ATOM 1528 O O . CYS B 1 46 ? -1.837 -8.016 -12.383 1 92 46 CYS B O 1
ATOM 1530 N N . VAL B 1 47 ? -1 -6.281 -13.602 1 94.69 47 VAL B N 1
ATOM 1531 C CA . VAL B 1 47 ? -2.08 -5.383 -13.203 1 94.69 47 VAL B CA 1
ATOM 1532 C C . VAL B 1 47 ? -3.316 -5.652 -14.055 1 94.69 47 VAL B C 1
ATOM 1534 O O . VAL B 1 47 ? -3.311 -5.406 -15.266 1 94.69 47 VAL B O 1
ATOM 1537 N N . LEU B 1 48 ? -4.328 -6.191 -13.43 1 96.44 48 LEU B N 1
ATOM 1538 C CA . LEU B 1 48 ? -5.559 -6.543 -14.133 1 96.44 48 LEU B CA 1
ATOM 1539 C C . LEU B 1 48 ? -6.484 -5.336 -14.25 1 96.44 48 LEU B C 1
ATOM 1541 O O . LEU B 1 48 ? -7.363 -5.301 -15.109 1 96.44 48 LEU B O 1
ATOM 1545 N N . GLY B 1 49 ? -6.355 -4.355 -13.359 1 94.69 49 GLY B N 1
ATOM 1546 C CA . GLY B 1 49 ? -7.156 -3.145 -13.32 1 94.69 49 GLY B CA 1
ATOM 1547 C C . GLY B 1 49 ? -6.91 -2.303 -12.086 1 94.69 49 GLY B C 1
ATOM 1548 O O . GLY B 1 49 ? -6.242 -2.742 -11.148 1 94.69 49 GLY B O 1
ATOM 1549 N N . TYR B 1 50 ? -7.352 -1.049 -12.172 1 94.94 50 TYR B N 1
ATOM 1550 C CA . TYR B 1 50 ? -7.277 -0.174 -11.008 1 94.94 50 TYR B CA 1
ATOM 1551 C C . TYR B 1 50 ? -8.43 0.819 -11 1 94.94 50 TYR B C 1
ATOM 1553 O O . TYR B 1 50 ? -9.078 1.037 -12.023 1 94.94 50 TYR B O 1
ATOM 1561 N N . GLU B 1 51 ? -8.711 1.325 -9.836 1 95.12 51 GLU B N 1
ATOM 1562 C CA . GLU B 1 51 ? -9.758 2.32 -9.648 1 95.12 51 GLU B CA 1
ATOM 1563 C C . GLU B 1 51 ? -9.266 3.502 -8.82 1 95.12 51 GLU B C 1
ATOM 1565 O O . GLU B 1 51 ? -9.062 3.375 -7.609 1 95.12 51 GLU B O 1
ATOM 1570 N N . PRO B 1 52 ? -9.023 4.648 -9.469 1 93.38 52 PRO B N 1
ATOM 1571 C CA . PRO B 1 52 ? -8.789 5.879 -8.711 1 93.38 52 PRO B CA 1
ATOM 1572 C C . PRO B 1 52 ? -10.07 6.426 -8.07 1 93.38 52 PRO B C 1
ATOM 1574 O O . PRO B 1 52 ? -10.781 7.219 -8.695 1 93.38 52 PRO B O 1
ATOM 1577 N N . VAL B 1 53 ? -10.352 6.082 -6.867 1 93.31 53 VAL B N 1
ATOM 1578 C CA . VAL B 1 53 ? -11.633 6.355 -6.23 1 93.31 53 VAL B CA 1
ATOM 1579 C C . VAL B 1 53 ? -11.75 7.848 -5.922 1 93.31 53 VAL B C 1
ATOM 1581 O O . VAL B 1 53 ? -12.68 8.516 -6.379 1 93.31 53 VAL B O 1
ATOM 1584 N N . ASN B 1 54 ? -10.797 8.359 -5.16 1 90.25 54 ASN B N 1
ATOM 1585 C CA . ASN B 1 54 ? -10.656 9.773 -4.836 1 90.25 54 ASN B CA 1
ATOM 1586 C C . ASN B 1 54 ? -9.25 10.102 -4.324 1 90.25 54 ASN B C 1
ATOM 1588 O O . ASN B 1 54 ? -8.32 9.312 -4.516 1 90.25 54 ASN B O 1
ATOM 1592 N N . ASP B 1 55 ? -9.07 11.242 -3.68 1 86.56 55 ASP B N 1
ATOM 1593 C CA . ASP B 1 55 ? -7.723 11.672 -3.311 1 86.56 55 ASP B CA 1
ATOM 1594 C C . ASP B 1 55 ? -7.199 10.859 -2.127 1 86.56 55 ASP B C 1
ATOM 1596 O O . ASP B 1 55 ? -6.031 10.992 -1.748 1 86.56 55 ASP B O 1
ATOM 1600 N N . ARG B 1 56 ? -8.047 9.906 -1.595 1 87.5 56 ARG B N 1
ATOM 1601 C CA . ARG B 1 56 ? -7.641 9.195 -0.386 1 87.5 56 ARG B CA 1
ATOM 1602 C C . ARG B 1 56 ? -7.641 7.684 -0.612 1 87.5 56 ARG B C 1
ATOM 1604 O O . ARG B 1 56 ? -7.102 6.93 0.199 1 87.5 56 ARG B O 1
ATOM 1611 N N . ILE B 1 57 ? -8.219 7.262 -1.733 1 91.31 57 ILE B N 1
ATOM 1612 C CA . ILE B 1 57 ? -8.359 5.828 -1.939 1 91.31 57 ILE B CA 1
ATOM 1613 C C . ILE B 1 57 ? -8.055 5.48 -3.395 1 91.31 57 ILE B C 1
ATOM 1615 O O . ILE B 1 57 ? -8.602 6.098 -4.312 1 91.31 57 ILE B O 1
ATOM 1619 N N . ILE B 1 58 ? -7.18 4.582 -3.625 1 93.38 58 ILE B N 1
ATOM 1620 C CA . ILE B 1 58 ? -6.996 3.938 -4.918 1 93.38 58 ILE B CA 1
ATOM 1621 C C . ILE B 1 58 ? -6.977 2.422 -4.742 1 93.38 58 ILE B C 1
ATOM 1623 O O . ILE B 1 58 ? -6.453 1.914 -3.746 1 93.38 58 ILE B O 1
ATOM 1627 N N . SER B 1 59 ? -7.59 1.693 -5.621 1 95.94 59 SER B N 1
ATOM 1628 C CA . SER B 1 59 ? -7.602 0.234 -5.613 1 95.94 59 SER B CA 1
ATOM 1629 C C . SER B 1 59 ? -6.941 -0.328 -6.871 1 95.94 59 SER B C 1
ATOM 1631 O O . SER B 1 59 ? -7.148 0.189 -7.969 1 95.94 59 SER B O 1
ATOM 1633 N N . VAL B 1 60 ? -6.133 -1.336 -6.73 1 96.19 60 VAL B N 1
ATOM 1634 C CA . VAL B 1 60 ? -5.469 -2.018 -7.836 1 96.19 60 VAL B CA 1
ATOM 1635 C C . VAL B 1 60 ? -5.66 -3.527 -7.703 1 96.19 60 VAL B C 1
ATOM 1637 O O . VAL B 1 60 ? -5.504 -4.086 -6.617 1 96.19 60 VAL B O 1
ATOM 1640 N N . LYS B 1 61 ? -6.055 -4.164 -8.789 1 96.75 61 LYS B N 1
ATOM 1641 C CA . LYS B 1 61 ? -6.152 -5.621 -8.844 1 96.75 61 LYS B CA 1
ATOM 1642 C C . LYS B 1 61 ? -4.949 -6.227 -9.562 1 96.75 61 LYS B C 1
ATOM 1644 O O . LYS B 1 61 ? -4.645 -5.852 -10.695 1 96.75 61 LYS B O 1
ATOM 1649 N N . LEU B 1 62 ? -4.285 -7.18 -8.891 1 96.38 62 LEU B N 1
ATOM 1650 C CA . LEU B 1 62 ? -3.127 -7.859 -9.453 1 96.38 62 LEU B CA 1
ATOM 1651 C C . LEU B 1 62 ? -3.432 -9.336 -9.711 1 96.38 62 LEU B C 1
ATOM 1653 O O . LEU B 1 62 ? -4.098 -9.977 -8.898 1 96.38 62 LEU B O 1
ATOM 1657 N N . LYS B 1 63 ? -2.906 -9.773 -10.773 1 95.12 63 LYS B N 1
ATOM 1658 C CA . LYS B 1 63 ? -2.943 -11.211 -11.023 1 95.12 63 LYS B CA 1
ATOM 1659 C C . LYS B 1 63 ? -2.041 -11.953 -10.039 1 95.12 63 LYS B C 1
ATOM 1661 O O . LYS B 1 63 ? -0.859 -11.633 -9.906 1 95.12 63 LYS B O 1
ATOM 1666 N N . ALA B 1 64 ? -2.594 -12.891 -9.344 1 92.25 64 ALA B N 1
ATOM 1667 C CA . ALA B 1 64 ? -1.871 -13.742 -8.398 1 92.25 64 ALA B CA 1
ATOM 1668 C C . ALA B 1 64 ? -2.52 -15.117 -8.297 1 92.25 64 ALA B C 1
ATOM 1670 O O . ALA B 1 64 ? -3.645 -15.32 -8.758 1 92.25 64 ALA B O 1
ATOM 1671 N N . SER B 1 65 ? -1.754 -16.094 -7.945 1 90.62 65 SER B N 1
ATOM 1672 C CA . SER B 1 65 ? -2.242 -17.438 -7.699 1 90.62 65 SER B CA 1
ATOM 1673 C C . SER B 1 65 ? -2.117 -17.812 -6.227 1 90.62 65 SER B C 1
ATOM 1675 O O . SER B 1 65 ? -1.112 -17.5 -5.586 1 90.62 65 SER B O 1
ATOM 1677 N N . PRO B 1 66 ? -3.09 -18.469 -5.641 1 89.62 66 PRO B N 1
ATOM 1678 C CA . PRO B 1 66 ? -4.234 -19.141 -6.25 1 89.62 66 PRO B CA 1
ATOM 1679 C C . PRO B 1 66 ? -5.398 -18.203 -6.535 1 89.62 66 PRO B C 1
ATOM 1681 O O . PRO B 1 66 ? -6.363 -18.594 -7.199 1 89.62 66 PRO B O 1
ATOM 1684 N N . VAL B 1 67 ? -5.445 -17.031 -6.035 1 91.38 67 VAL B N 1
ATOM 1685 C CA . VAL B 1 67 ? -6.48 -16.031 -6.309 1 91.38 67 VAL B CA 1
ATOM 1686 C C . VAL B 1 67 ? -5.836 -14.688 -6.625 1 91.38 67 VAL B C 1
ATOM 1688 O O . VAL B 1 67 ? -4.672 -14.461 -6.285 1 91.38 67 VAL B O 1
ATOM 1691 N N . ASN B 1 68 ? -6.609 -13.844 -7.285 1 95.44 68 ASN B N 1
ATOM 1692 C CA . ASN B 1 68 ? -6.125 -12.492 -7.531 1 95.44 68 ASN B CA 1
ATOM 1693 C C . ASN B 1 68 ? -5.938 -11.719 -6.227 1 95.44 68 ASN B C 1
ATOM 1695 O O . ASN B 1 68 ? -6.555 -12.047 -5.211 1 95.44 68 ASN B O 1
ATOM 1699 N N . LEU B 1 69 ? -5.082 -10.734 -6.266 1 96 69 LEU B N 1
ATOM 1700 C CA . LEU B 1 69 ? -4.805 -9.875 -5.121 1 96 69 LEU B CA 1
ATOM 1701 C C . LEU B 1 69 ? -5.352 -8.469 -5.348 1 96 69 LEU B C 1
ATOM 1703 O O . LEU B 1 69 ? -5.055 -7.836 -6.363 1 96 69 LEU B O 1
ATOM 1707 N N . ASN B 1 70 ? -6.203 -8.016 -4.449 1 95.88 70 ASN B N 1
ATOM 1708 C CA . ASN B 1 70 ? -6.703 -6.641 -4.469 1 95.88 70 ASN B CA 1
ATOM 1709 C C . ASN B 1 70 ? -6.004 -5.773 -3.432 1 95.88 70 ASN B C 1
ATOM 1711 O O . ASN B 1 70 ? -6.043 -6.07 -2.236 1 95.88 70 ASN B O 1
ATOM 1715 N N . ILE B 1 71 ? -5.348 -4.68 -3.889 1 96.56 71 ILE B N 1
ATOM 1716 C CA . ILE B 1 71 ? -4.648 -3.732 -3.027 1 96.56 71 ILE B CA 1
ATOM 1717 C C . ILE B 1 71 ? -5.445 -2.434 -2.938 1 96.56 71 ILE B C 1
ATOM 1719 O O . ILE B 1 71 ? -5.777 -1.83 -3.961 1 96.56 71 ILE B O 1
ATOM 1723 N N . VAL B 1 72 ? -5.766 -2.047 -1.711 1 94.38 72 VAL B N 1
ATOM 1724 C CA . VAL B 1 72 ? -6.418 -0.763 -1.482 1 94.38 72 VAL B CA 1
ATOM 1725 C C . VAL B 1 72 ? -5.5 0.147 -0.669 1 94.38 72 VAL B C 1
ATOM 1727 O O . VAL B 1 72 ? -5.215 -0.129 0.498 1 94.38 72 VAL B O 1
ATOM 1730 N N . GLN B 1 73 ? -5 1.174 -1.313 1 92.19 73 GLN B N 1
ATOM 1731 C CA . GLN B 1 73 ? -4.18 2.203 -0.679 1 92.19 73 GLN B CA 1
ATOM 1732 C C . GLN B 1 73 ? -5.043 3.363 -0.188 1 92.19 73 GLN B C 1
ATOM 1734 O O . GLN B 1 73 ? -5.828 3.926 -0.951 1 92.19 73 GLN B O 1
ATOM 1739 N N . VAL B 1 74 ? -4.801 3.662 1.148 1 89 74 VAL B N 1
ATOM 1740 C CA . VAL B 1 74 ? -5.68 4.695 1.688 1 89 74 VAL B CA 1
ATOM 1741 C C . VAL B 1 74 ? -4.852 5.766 2.395 1 89 74 VAL B C 1
ATOM 1743 O O . VAL B 1 74 ? -3.76 5.48 2.898 1 89 74 VAL B O 1
ATOM 1746 N N . TYR B 1 75 ? -5.398 6.938 2.412 1 85.31 75 TYR B N 1
ATOM 1747 C CA . TYR B 1 75 ? -5 8.047 3.268 1 85.31 75 TYR B CA 1
ATOM 1748 C C . TYR B 1 75 ? -6.172 8.531 4.113 1 85.31 75 TYR B C 1
ATOM 1750 O O . TYR B 1 75 ? -6.965 9.367 3.672 1 85.31 75 TYR B O 1
ATOM 1758 N N . ALA B 1 76 ? -6.172 7.988 5.32 1 83.44 76 ALA B N 1
ATOM 1759 C CA . ALA B 1 76 ? -7.312 8.266 6.188 1 83.44 76 ALA B CA 1
ATOM 1760 C C . ALA B 1 76 ? -7.258 9.703 6.719 1 83.44 76 ALA B C 1
ATOM 1762 O O . ALA B 1 76 ? -6.18 10.219 7.012 1 83.44 76 ALA B O 1
ATOM 1763 N N . PRO B 1 77 ? -8.438 10.305 6.809 1 82.31 77 PRO B N 1
ATOM 1764 C CA . PRO B 1 77 ? -8.445 11.617 7.445 1 82.31 77 PRO B CA 1
ATOM 1765 C C . PRO B 1 77 ? -7.984 11.578 8.898 1 82.31 77 PRO B C 1
ATOM 1767 O O . PRO B 1 77 ? -8.125 10.547 9.562 1 82.31 77 PRO B O 1
ATOM 1770 N N . THR B 1 78 ? -7.418 12.602 9.281 1 74.5 78 THR B N 1
ATOM 1771 C CA . THR B 1 78 ? -7.012 12.688 10.68 1 74.5 78 THR B CA 1
ATOM 1772 C C . THR B 1 78 ? -8.234 12.773 11.594 1 74.5 78 THR B C 1
ATOM 1774 O O . THR B 1 78 ? -9.344 13.039 11.133 1 74.5 78 THR B O 1
ATOM 1777 N N . SER B 1 79 ? -8.016 12.547 12.867 1 71.12 79 SER B N 1
ATOM 1778 C CA . SER B 1 79 ? -9.094 12.648 13.844 1 71.12 79 SER B CA 1
ATOM 1779 C C . SER B 1 79 ? -9.594 14.086 13.961 1 71.12 79 SER B C 1
ATOM 1781 O O . SER B 1 79 ? -10.672 14.32 14.508 1 71.12 79 SER B O 1
ATOM 1783 N N . GLN B 1 80 ? -8.805 15.023 13.531 1 76.94 80 GLN B N 1
ATOM 1784 C CA . GLN B 1 80 ? -9.164 16.438 13.633 1 76.94 80 GLN B CA 1
ATOM 1785 C C . GLN B 1 80 ? -10.117 16.844 12.508 1 76.94 80 GLN B C 1
ATOM 1787 O O . GLN B 1 80 ? -10.672 17.938 12.523 1 76.94 80 GLN B O 1
ATOM 1792 N N . ALA B 1 81 ? -10.289 15.992 11.555 1 79.19 81 ALA B N 1
ATOM 1793 C CA . ALA B 1 81 ? -11.219 16.281 10.461 1 79.19 81 ALA B CA 1
ATOM 1794 C C . ALA B 1 81 ? -12.664 16.25 10.953 1 79.19 81 ALA B C 1
ATOM 1796 O O . ALA B 1 81 ? -12.953 15.695 12.016 1 79.19 81 ALA B O 1
ATOM 1797 N N . SER B 1 82 ? -13.555 16.906 10.227 1 89.81 82 SER B N 1
ATOM 1798 C CA . SER B 1 82 ? -14.969 16.906 10.602 1 89.81 82 SER B CA 1
ATOM 1799 C C . SER B 1 82 ? -15.555 15.5 10.555 1 89.81 82 SER B C 1
ATOM 1801 O O . SER B 1 82 ? -15.07 14.648 9.812 1 89.81 82 SER B O 1
ATOM 1803 N N . ASP B 1 83 ? -16.547 15.281 11.273 1 83.75 83 ASP B N 1
ATOM 1804 C CA . ASP B 1 83 ? -17.25 14 11.281 1 83.75 83 ASP B CA 1
ATOM 1805 C C . ASP B 1 83 ? -17.734 13.625 9.883 1 83.75 83 ASP B C 1
ATOM 1807 O O . ASP B 1 83 ? -17.734 12.453 9.516 1 83.75 83 ASP B O 1
ATOM 1811 N N . GLU B 1 84 ? -18.188 14.633 9.219 1 92.06 84 GLU B N 1
ATOM 1812 C CA . GLU B 1 84 ? -18.688 14.391 7.867 1 92.06 84 GLU B CA 1
ATOM 1813 C C . GLU B 1 84 ? -17.594 13.828 6.969 1 92.06 84 GLU B C 1
ATOM 1815 O O . GLU B 1 84 ? -17.828 12.875 6.223 1 92.06 84 GLU B O 1
ATOM 1820 N N . ILE B 1 85 ? -16.391 14.352 7.07 1 87.75 85 ILE B N 1
ATOM 1821 C CA . ILE B 1 85 ? -15.25 13.906 6.273 1 87.75 85 ILE B CA 1
ATOM 1822 C C . ILE B 1 85 ? -14.867 12.484 6.676 1 87.75 85 ILE B C 1
ATOM 1824 O O . ILE B 1 85 ? -14.602 11.641 5.82 1 87.75 85 ILE B O 1
ATOM 1828 N N . ILE B 1 86 ? -14.828 12.258 7.914 1 84.25 86 ILE B N 1
ATOM 1829 C CA . ILE B 1 86 ? -14.461 10.945 8.43 1 84.25 86 ILE B CA 1
ATOM 1830 C C . ILE B 1 86 ? -15.492 9.914 7.992 1 84.25 86 ILE B C 1
ATOM 1832 O O . ILE B 1 86 ? -15.141 8.844 7.488 1 84.25 86 ILE B O 1
ATOM 1836 N N . GLU B 1 87 ? -16.75 10.234 8.117 1 85.38 87 GLU B N 1
ATOM 1837 C CA . GLU B 1 87 ? -17.812 9.312 7.719 1 85.38 87 GLU B CA 1
ATOM 1838 C C . GLU B 1 87 ? -17.781 9.039 6.219 1 85.38 87 GLU B C 1
ATOM 1840 O O . GLU B 1 87 ? -17.938 7.891 5.789 1 85.38 87 GLU B O 1
ATOM 1845 N N . ASP B 1 88 ? -17.578 10.078 5.457 1 91.31 88 ASP B N 1
ATOM 1846 C CA . ASP B 1 88 ? -17.5 9.922 4.008 1 91.31 88 ASP B CA 1
ATOM 1847 C C . ASP B 1 88 ? -16.344 9.008 3.615 1 91.31 88 ASP B C 1
ATOM 1849 O O . ASP B 1 88 ? -16.469 8.195 2.697 1 91.31 88 ASP B O 1
ATOM 1853 N N . PHE B 1 89 ? -15.242 9.094 4.273 1 88.62 89 PHE B N 1
ATOM 1854 C CA . PHE B 1 89 ? -14.078 8.258 3.99 1 88.62 89 PHE B CA 1
ATOM 1855 C C . PHE B 1 89 ? -14.398 6.785 4.23 1 88.62 89 PHE B C 1
ATOM 1857 O O . PHE B 1 89 ? -14.195 5.949 3.348 1 88.62 89 PHE B O 1
ATOM 1864 N N . TYR B 1 90 ? -14.977 6.492 5.289 1 87.31 90 TYR B N 1
ATOM 1865 C CA . TYR B 1 90 ? -15.211 5.094 5.629 1 87.31 90 TYR B CA 1
ATOM 1866 C C . TYR B 1 90 ? -16.344 4.516 4.793 1 87.31 90 TYR B C 1
ATOM 1868 O O . TYR B 1 90 ? -16.328 3.332 4.438 1 87.31 90 TYR B O 1
ATOM 1876 N N . THR B 1 91 ? -17.328 5.371 4.512 1 90.19 91 THR B N 1
ATOM 1877 C CA . THR B 1 91 ? -18.391 4.918 3.621 1 90.19 91 THR B CA 1
ATOM 1878 C C . THR B 1 91 ? -17.828 4.594 2.238 1 90.19 91 THR B C 1
ATOM 1880 O O . THR B 1 91 ? -18.172 3.559 1.656 1 90.19 91 THR B O 1
ATOM 1883 N N . THR B 1 92 ? -16.984 5.441 1.753 1 92.69 92 THR B N 1
ATOM 1884 C CA . THR B 1 92 ? -16.375 5.238 0.446 1 92.69 92 THR B CA 1
ATOM 1885 C C . THR B 1 92 ? -15.438 4.027 0.468 1 92.69 92 THR B C 1
ATOM 1887 O O . THR B 1 92 ? -15.414 3.238 -0.478 1 92.69 92 THR B O 1
ATOM 1890 N N . LEU B 1 93 ? -14.664 3.91 1.521 1 91.31 93 LEU B N 1
ATOM 1891 C CA . LEU B 1 93 ? -13.789 2.754 1.667 1 91.31 93 LEU B CA 1
ATOM 1892 C C . LEU B 1 93 ? -14.594 1.457 1.666 1 91.31 93 LEU B C 1
ATOM 1894 O O . LEU B 1 93 ? -14.234 0.502 0.973 1 91.31 93 LEU B O 1
ATOM 1898 N N . GLU B 1 94 ? -15.633 1.442 2.328 1 89 94 GLU B N 1
ATOM 1899 C CA . GLU B 1 94 ? -16.5 0.261 2.381 1 89 94 GLU B CA 1
ATOM 1900 C C . GLU B 1 94 ? -17.047 -0.085 0.999 1 89 94 GLU B C 1
ATOM 1902 O O . GLU B 1 94 ? -17.031 -1.249 0.594 1 89 94 GLU B O 1
ATOM 1907 N N . ALA B 1 95 ? -17.531 0.937 0.385 1 93.69 95 ALA B N 1
ATOM 1908 C CA . ALA B 1 95 ? -18.047 0.718 -0.962 1 93.69 95 ALA B CA 1
ATOM 1909 C C . ALA B 1 95 ? -16.969 0.158 -1.884 1 93.69 95 ALA B C 1
ATOM 1911 O O . ALA B 1 95 ? -17.25 -0.677 -2.746 1 93.69 95 ALA B O 1
ATOM 1912 N N . THR B 1 96 ? -15.773 0.62 -1.762 1 93.81 96 THR B N 1
ATOM 1913 C CA . THR B 1 96 ? -14.641 0.143 -2.551 1 93.81 96 THR B CA 1
ATOM 1914 C C . THR B 1 96 ? -14.375 -1.332 -2.271 1 93.81 96 THR B C 1
ATOM 1916 O O . THR B 1 96 ? -14.188 -2.121 -3.201 1 93.81 96 THR B O 1
ATOM 1919 N N . ILE B 1 97 ? -14.375 -1.727 -1.043 1 92.12 97 ILE B N 1
ATOM 1920 C CA . ILE B 1 97 ? -14.094 -3.094 -0.618 1 92.12 97 ILE B CA 1
ATOM 1921 C C . ILE B 1 97 ? -15.219 -4.02 -1.068 1 92.12 97 ILE B C 1
ATOM 1923 O O . ILE B 1 97 ? -14.969 -5.156 -1.474 1 92.12 97 ILE B O 1
ATOM 1927 N N . ASP B 1 98 ? -16.391 -3.535 -1.046 1 91.75 98 ASP B N 1
ATOM 1928 C CA . ASP B 1 98 ? -17.562 -4.34 -1.38 1 91.75 98 ASP B CA 1
ATOM 1929 C C . ASP B 1 98 ? -17.547 -4.762 -2.848 1 91.75 98 ASP B C 1
ATOM 1931 O O . ASP B 1 98 ? -18.203 -5.73 -3.23 1 91.75 98 ASP B O 1
ATOM 1935 N N . LYS B 1 99 ? -16.828 -4.035 -3.619 1 94.44 99 LYS B N 1
ATOM 1936 C CA . LYS B 1 99 ? -16.719 -4.371 -5.035 1 94.44 99 LYS B CA 1
ATOM 1937 C C . LYS B 1 99 ? -15.789 -5.559 -5.254 1 94.44 99 LYS B C 1
ATOM 1939 O O . LYS B 1 99 ? -15.781 -6.16 -6.328 1 94.44 99 LYS B O 1
ATOM 1944 N N . ILE B 1 100 ? -14.992 -5.887 -4.273 1 92.06 100 ILE B N 1
ATOM 1945 C CA . ILE B 1 100 ? -14 -6.945 -4.402 1 92.06 100 ILE B CA 1
ATOM 1946 C C . ILE B 1 100 ? -14.648 -8.297 -4.145 1 92.06 100 ILE B C 1
ATOM 1948 O O . ILE B 1 100 ? -15.273 -8.508 -3.1 1 92.06 100 ILE B O 1
ATOM 1952 N N . PRO B 1 101 ? -14.469 -9.219 -5.141 1 92.81 101 PRO B N 1
ATOM 1953 C CA . PRO B 1 101 ? -15.047 -10.547 -4.926 1 92.81 101 PRO B CA 1
ATOM 1954 C C . PRO B 1 101 ? -14.539 -11.203 -3.643 1 92.81 101 PRO B C 1
ATOM 1956 O O . PRO B 1 101 ? -13.352 -11.133 -3.332 1 92.81 101 PRO B O 1
ATOM 1959 N N . ASN B 1 102 ? -15.383 -11.891 -2.93 1 87.56 102 ASN B N 1
ATOM 1960 C CA . ASN B 1 102 ? -15.078 -12.508 -1.643 1 87.56 102 ASN B CA 1
ATOM 1961 C C . ASN B 1 102 ? -13.992 -13.57 -1.773 1 87.56 102 ASN B C 1
ATOM 1963 O O . ASN B 1 102 ? -13.234 -13.805 -0.832 1 87.56 102 ASN B O 1
ATOM 1967 N N . ARG B 1 103 ? -13.898 -14.172 -2.939 1 91.38 103 ARG B N 1
ATOM 1968 C CA . ARG B 1 103 ? -12.953 -15.266 -3.131 1 91.38 103 ARG B CA 1
ATOM 1969 C C . ARG B 1 103 ? -11.539 -14.734 -3.377 1 91.38 103 ARG B C 1
ATOM 1971 O O . ARG B 1 103 ? -10.57 -15.5 -3.342 1 91.38 103 ARG B O 1
ATOM 1978 N N . GLU B 1 104 ? -11.43 -13.43 -3.607 1 93.44 104 GLU B N 1
ATOM 1979 C CA . GLU B 1 104 ? -10.117 -12.859 -3.893 1 93.44 104 GLU B CA 1
ATOM 1980 C C . GLU B 1 104 ? -9.492 -12.258 -2.637 1 93.44 104 GLU B C 1
ATOM 1982 O O . GLU B 1 104 ? -10.188 -12 -1.652 1 93.44 104 GLU B O 1
ATOM 1987 N N . CYS B 1 105 ? -8.172 -12.078 -2.656 1 92.31 105 CYS B N 1
ATOM 1988 C CA . CYS B 1 105 ? -7.434 -11.562 -1.509 1 92.31 105 CYS B CA 1
ATOM 1989 C C . CYS B 1 105 ? -7.449 -10.039 -1.486 1 92.31 105 CYS B C 1
ATOM 1991 O O . CYS B 1 105 ? -7.246 -9.398 -2.518 1 92.31 105 CYS B O 1
ATOM 1993 N N . LEU B 1 106 ? -7.695 -9.508 -0.292 1 94 106 LEU B N 1
ATOM 1994 C CA . LEU B 1 106 ? -7.68 -8.07 -0.064 1 94 106 LEU B CA 1
ATOM 1995 C C . LEU B 1 106 ? -6.531 -7.676 0.863 1 94 106 LEU B C 1
ATOM 1997 O O . LEU B 1 106 ? -6.344 -8.289 1.916 1 94 106 LEU B O 1
ATOM 2001 N N . VAL B 1 107 ? -5.738 -6.664 0.481 1 94.25 107 VAL B N 1
ATOM 2002 C CA . VAL B 1 107 ? -4.738 -6.023 1.33 1 94.25 107 VAL B CA 1
ATOM 2003 C C . VAL B 1 107 ? -4.996 -4.52 1.388 1 94.25 107 VAL B C 1
ATOM 2005 O O . VAL B 1 107 ? -5.148 -3.869 0.352 1 94.25 107 VAL B O 1
ATOM 2008 N N . ILE B 1 108 ? -5.062 -3.961 2.578 1 92.19 108 ILE B N 1
ATOM 2009 C CA . ILE B 1 108 ? -5.262 -2.529 2.771 1 92.19 108 ILE B CA 1
ATOM 2010 C C . ILE B 1 108 ? -3.994 -1.904 3.348 1 92.19 108 ILE B C 1
ATOM 2012 O O . ILE B 1 108 ? -3.414 -2.43 4.301 1 92.19 108 ILE B O 1
ATOM 2016 N N . LEU B 1 109 ? -3.551 -0.807 2.688 1 91.06 109 LEU B N 1
ATOM 2017 C CA . LEU B 1 109 ? -2.336 -0.126 3.119 1 91.06 109 LEU B CA 1
ATOM 2018 C C . LEU B 1 109 ? -2.6 1.355 3.363 1 91.06 109 LEU B C 1
ATOM 2020 O O . LEU B 1 109 ? -3.434 1.961 2.688 1 91.06 109 LEU B O 1
ATOM 2024 N N . GLY B 1 110 ? -1.82 1.937 4.242 1 86.81 110 GLY B N 1
ATOM 2025 C CA . GLY B 1 110 ? -1.963 3.365 4.473 1 86.81 110 GLY B CA 1
ATOM 2026 C C . GLY B 1 110 ? -1.094 3.877 5.605 1 86.81 110 GLY B C 1
ATOM 2027 O O . GLY B 1 110 ? -0.291 3.129 6.168 1 86.81 110 GLY B O 1
ATOM 2028 N N . ASP B 1 111 ? -1.215 5.219 5.797 1 75.12 111 ASP B N 1
ATOM 2029 C CA . ASP B 1 111 ? -0.571 5.859 6.938 1 75.12 111 ASP B CA 1
ATOM 2030 C C . ASP B 1 111 ? -1.466 5.809 8.172 1 75.12 111 ASP B C 1
ATOM 2032 O O . ASP B 1 111 ? -2.688 5.926 8.07 1 75.12 111 ASP B O 1
ATOM 2036 N N . PHE B 1 112 ? -0.937 5.344 9.156 1 60.84 112 PHE B N 1
ATOM 2037 C CA . PHE B 1 112 ? -1.729 5.277 10.375 1 60.84 112 PHE B CA 1
ATOM 2038 C C . PHE B 1 112 ? -1.439 6.473 11.273 1 60.84 112 PHE B C 1
ATOM 2040 O O . PHE B 1 112 ? -0.411 6.512 11.953 1 60.84 112 PHE B O 1
ATOM 2047 N N . ASN B 1 113 ? -1.891 7.582 10.766 1 54.22 113 ASN B N 1
ATOM 2048 C CA . ASN B 1 113 ? -1.771 8.727 11.664 1 54.22 113 ASN B CA 1
ATOM 2049 C C . ASN B 1 113 ? -2.967 8.828 12.602 1 54.22 113 ASN B C 1
ATOM 2051 O O . ASN B 1 113 ? -3.039 9.742 13.422 1 54.22 113 ASN B O 1
ATOM 2055 N N . ALA B 1 114 ? -3.992 8.039 12.43 1 47.78 114 ALA B N 1
ATOM 2056 C CA . ALA B 1 114 ? -5.242 8.344 13.125 1 47.78 114 ALA B CA 1
ATOM 2057 C C . ALA B 1 114 ? -5.133 8.039 14.609 1 47.78 114 ALA B C 1
ATOM 2059 O O . ALA B 1 114 ? -4.723 6.941 15 1 47.78 114 ALA B O 1
ATOM 2060 N N . LYS B 1 115 ? -4.812 9.039 15.375 1 43.16 115 LYS B N 1
ATOM 2061 C CA . LYS B 1 115 ? -5.035 8.891 16.812 1 43.16 115 LYS B CA 1
ATOM 2062 C C . LYS B 1 115 ? -6.477 8.484 17.094 1 43.16 115 LYS B C 1
ATOM 2064 O O . LYS B 1 115 ? -7.418 9.07 16.562 1 43.16 115 LYS B O 1
ATOM 2069 N N . ILE B 1 116 ? -6.719 7.145 17.203 1 39.31 116 ILE B N 1
ATOM 2070 C CA . ILE B 1 116 ? -8.062 6.895 17.703 1 39.31 116 ILE B CA 1
ATOM 2071 C C . ILE B 1 116 ? -8.344 7.812 18.891 1 39.31 116 ILE B C 1
ATOM 2073 O O . ILE B 1 116 ? -7.641 7.75 19.906 1 39.31 116 ILE B O 1
ATOM 2077 N N . GLY B 1 117 ? -8.875 8.844 18.641 1 36.41 117 GLY B N 1
ATOM 2078 C CA . GLY B 1 117 ? -9.414 9.43 19.859 1 36.41 117 GLY B CA 1
ATOM 2079 C C . GLY B 1 117 ? -10.008 8.398 20.797 1 36.41 117 GLY B C 1
ATOM 2080 O O . GLY B 1 117 ? -10.32 7.277 20.375 1 36.41 117 GLY B O 1
ATOM 2081 N N . ALA B 1 118 ? -9.82 8.508 22.125 1 35 118 ALA B N 1
ATOM 2082 C CA . ALA B 1 118 ? -10.406 7.738 23.219 1 35 118 ALA B CA 1
ATOM 2083 C C . ALA B 1 118 ? -11.734 7.121 22.812 1 35 118 ALA B C 1
ATOM 2085 O O . ALA B 1 118 ? -12.164 6.117 23.391 1 35 118 ALA B O 1
ATOM 2086 N N . ASN B 1 119 ? -12.516 7.633 21.953 1 33.91 119 ASN B N 1
ATOM 2087 C CA . ASN B 1 119 ? -13.93 7.27 21.828 1 33.91 119 ASN B CA 1
ATOM 2088 C C . ASN B 1 119 ? -14.141 6.176 20.797 1 33.91 119 ASN B C 1
ATOM 2090 O O . ASN B 1 119 ? -15.258 5.992 20.297 1 33.91 119 ASN B O 1
ATOM 2094 N N . ALA B 1 120 ? -13.289 5.598 20.266 1 36.78 120 ALA B N 1
ATOM 2095 C CA . ALA B 1 120 ? -13.508 4.598 19.234 1 36.78 120 ALA B CA 1
ATOM 2096 C C . ALA B 1 120 ? -14.219 3.369 19.781 1 36.78 120 ALA B C 1
ATOM 2098 O O . ALA B 1 120 ? -14.703 2.527 19.016 1 36.78 120 ALA B O 1
ATOM 2099 N N . HIS B 1 121 ? -14.031 2.959 20.953 1 34.38 121 HIS B N 1
ATOM 2100 C CA . HIS B 1 121 ? -14.766 1.861 21.594 1 34.38 121 HIS B CA 1
ATOM 2101 C C . HIS B 1 121 ? -16.25 1.944 21.281 1 34.38 121 HIS B C 1
ATOM 2103 O O . HIS B 1 121 ? -16.969 0.954 21.422 1 34.38 121 HIS B O 1
ATOM 2109 N N . GLU B 1 122 ? -16.781 3.129 21.266 1 33.5 122 GLU B N 1
ATOM 2110 C CA . GLU B 1 122 ? -18.234 3.301 21.234 1 33.5 122 GLU B CA 1
ATOM 2111 C C . GLU B 1 122 ? -18.781 3.051 19.828 1 33.5 122 GLU B C 1
ATOM 2113 O O . GLU B 1 122 ? -20 3.033 19.625 1 33.5 122 GLU B O 1
ATOM 2118 N N . LEU B 1 123 ? -17.938 3.021 18.891 1 34.66 123 LEU B N 1
ATOM 2119 C CA . LEU B 1 123 ? -18.562 2.836 17.578 1 34.66 123 LEU B CA 1
ATOM 2120 C C . LEU B 1 123 ? -18.953 1.376 17.359 1 34.66 123 LEU B C 1
ATOM 2122 O O . LEU B 1 123 ? -19.531 1.026 16.328 1 34.66 123 LEU B O 1
ATOM 2126 N N . SER B 1 124 ? -18.469 0.461 18.141 1 33.88 124 SER B N 1
ATOM 2127 C CA . SER B 1 124 ? -18.844 -0.934 17.938 1 33.88 124 SER B CA 1
ATOM 2128 C C . SER B 1 124 ? -20.359 -1.107 17.984 1 33.88 124 SER B C 1
ATOM 2130 O O . SER B 1 124 ? -20.875 -2.189 17.688 1 33.88 124 SER B O 1
ATOM 2132 N N . ALA B 1 125 ? -20.953 -0.62 19.094 1 32.06 125 ALA B N 1
ATOM 2133 C CA . ALA B 1 125 ? -22.172 -1.233 19.594 1 32.06 125 ALA B CA 1
ATOM 2134 C C . ALA B 1 125 ? -23.328 -1.042 18.609 1 32.06 125 ALA B C 1
ATOM 2136 O O . ALA B 1 125 ? -24.25 -1.87 18.547 1 32.06 125 ALA B O 1
ATOM 2137 N N . SER B 1 126 ? -23.656 0.155 18.203 1 33.16 126 SER B N 1
ATOM 2138 C CA . SER B 1 126 ? -25.031 0.346 17.734 1 33.16 126 SER B CA 1
ATOM 2139 C C . SER B 1 126 ? -25.156 0.047 16.25 1 33.16 126 SER B C 1
ATOM 2141 O O . SER B 1 126 ? -26.25 0.141 15.68 1 33.16 126 SER B O 1
ATOM 2143 N N . ALA B 1 127 ? -23.969 0.107 15.516 1 34.78 127 ALA B N 1
ATOM 2144 C CA . ALA B 1 127 ? -24.406 0.245 14.125 1 34.78 127 ALA B CA 1
ATOM 2145 C C . ALA B 1 127 ? -24.703 -1.118 13.508 1 34.78 127 ALA B C 1
ATOM 2147 O O . ALA B 1 127 ? -24.016 -2.1 13.781 1 34.78 127 ALA B O 1
ATOM 2148 N N . GLY B 1 128 ? -25.703 -1.339 12.867 1 36.16 128 GLY B N 1
ATOM 2149 C CA . GLY B 1 128 ? -26.203 -2.449 12.07 1 36.16 128 GLY B CA 1
ATOM 2150 C C . GLY B 1 128 ? -25.125 -3.123 11.242 1 36.16 128 GLY B C 1
ATOM 2151 O O . GLY B 1 128 ? -23.938 -2.789 11.352 1 36.16 128 GLY B O 1
ATOM 2152 N N . HIS B 1 129 ? -25.375 -4.047 10.398 1 40.59 129 HIS B N 1
ATOM 2153 C CA . HIS B 1 129 ? -24.547 -4.824 9.492 1 40.59 129 HIS B CA 1
ATOM 2154 C C . HIS B 1 129 ? -23.453 -3.955 8.875 1 40.59 129 HIS B C 1
ATOM 2156 O O . HIS B 1 129 ? -22.297 -4.387 8.766 1 40.59 129 HIS B O 1
ATOM 2162 N N . ASP B 1 130 ? -23.797 -2.871 8.461 1 41.72 130 ASP B N 1
ATOM 2163 C CA . ASP B 1 130 ? -22.953 -1.894 7.789 1 41.72 130 ASP B CA 1
ATOM 2164 C C . ASP B 1 130 ? -21.938 -1.296 8.758 1 41.72 130 ASP B C 1
ATOM 2166 O O . ASP B 1 130 ? -20.828 -0.942 8.359 1 41.72 130 ASP B O 1
ATOM 2170 N N . GLY B 1 131 ? -22.312 -1.276 9.938 1 43.47 131 GLY B N 1
ATOM 2171 C CA . GLY B 1 131 ? -21.516 -0.663 10.984 1 43.47 131 GLY B CA 1
ATOM 2172 C C . GLY B 1 131 ? -20.344 -1.523 11.43 1 43.47 131 GLY B C 1
ATOM 2173 O O . GLY B 1 131 ? -19.297 -1.005 11.797 1 43.47 131 GLY B O 1
ATOM 2174 N N . GLU B 1 132 ? -20.562 -2.77 11.328 1 50.62 132 GLU B N 1
ATOM 2175 C CA . GLU B 1 132 ? -19.516 -3.699 11.758 1 50.62 132 GLU B CA 1
ATOM 2176 C C . GLU B 1 132 ? -18.281 -3.598 10.867 1 50.62 132 GLU B C 1
ATOM 2178 O O . GLU B 1 132 ? -17.156 -3.629 11.359 1 50.62 132 GLU B O 1
ATOM 2183 N N . HIS B 1 133 ? -18.641 -3.422 9.617 1 50.38 133 HIS B N 1
ATOM 2184 C CA . HIS B 1 133 ? -17.531 -3.318 8.68 1 50.38 133 HIS B CA 1
ATOM 2185 C C . HIS B 1 133 ? -16.75 -2.029 8.898 1 50.38 133 HIS B C 1
ATOM 2187 O O . HIS B 1 133 ? -15.516 -2.039 8.898 1 50.38 133 HIS B O 1
ATOM 2193 N N . LEU B 1 134 ? -17.547 -1.008 9.117 1 50.81 134 LEU B N 1
ATOM 2194 C CA . LEU B 1 134 ? -16.906 0.283 9.352 1 50.81 134 LEU B CA 1
ATOM 2195 C C . LEU B 1 134 ? -16.062 0.249 10.617 1 50.81 134 LEU B C 1
ATOM 2197 O O . LEU B 1 134 ? -14.938 0.748 10.633 1 50.81 134 LEU B O 1
ATOM 2201 N N . SER B 1 135 ? -16.781 -0.312 11.602 1 53.5 135 SER B N 1
ATOM 2202 C CA . SER B 1 135 ? -16.078 -0.378 12.875 1 53.5 135 SER B CA 1
ATOM 2203 C C . SER B 1 135 ? -14.797 -1.193 12.75 1 53.5 135 SER B C 1
ATOM 2205 O O . SER B 1 135 ? -13.766 -0.828 13.312 1 53.5 135 SER B O 1
ATOM 2207 N N . LYS B 1 136 ? -15.016 -2.219 11.961 1 57.59 136 LYS B N 1
ATOM 2208 C CA . LYS B 1 136 ? -13.875 -3.107 11.781 1 57.59 136 LYS B CA 1
ATOM 2209 C C . LYS B 1 136 ? -12.742 -2.404 11.039 1 57.59 136 LYS B C 1
ATOM 2211 O O . LYS B 1 136 ? -11.57 -2.547 11.398 1 57.59 136 LYS B O 1
ATOM 2216 N N . MET B 1 137 ? -13.141 -1.58 10.078 1 59.28 137 MET B N 1
ATOM 2217 C CA . MET B 1 137 ? -12.141 -0.872 9.281 1 59.28 137 MET B CA 1
ATOM 2218 C C . MET B 1 137 ? -11.523 0.266 10.086 1 59.28 137 MET B C 1
ATOM 2220 O O . MET B 1 137 ? -10.32 0.532 9.961 1 59.28 137 MET B O 1
ATOM 2224 N N . ARG B 1 138 ? -12.414 0.811 10.852 1 59.06 138 ARG B N 1
ATOM 2225 C CA . ARG B 1 138 ? -11.898 1.872 11.711 1 59.06 138 ARG B CA 1
ATOM 2226 C C . ARG B 1 138 ? -10.836 1.336 12.672 1 59.06 138 ARG B C 1
ATOM 2228 O O . ARG B 1 138 ? -9.828 1.995 12.914 1 59.06 138 ARG B O 1
ATOM 2235 N N . ILE B 1 139 ? -11.141 0.123 13.133 1 56.44 139 ILE B N 1
ATOM 2236 C CA . ILE B 1 139 ? -10.219 -0.504 14.07 1 56.44 139 ILE B CA 1
ATOM 2237 C C . ILE B 1 139 ? -8.867 -0.748 13.391 1 56.44 139 ILE B C 1
ATOM 2239 O O . ILE B 1 139 ? -7.82 -0.654 14.031 1 56.44 139 ILE B O 1
ATOM 2243 N N . LEU B 1 140 ? -9.008 -0.939 12.156 1 61.16 140 LEU B N 1
ATOM 2244 C CA . LEU B 1 140 ? -7.789 -1.239 11.422 1 61.16 140 LEU B CA 1
ATOM 2245 C C . LEU B 1 140 ? -6.871 -0.021 11.367 1 61.16 140 LEU B C 1
ATOM 2247 O O . LEU B 1 140 ? -5.648 -0.159 11.383 1 61.16 140 LEU B O 1
ATOM 2251 N N . PHE B 1 141 ? -7.441 1.074 11.398 1 59.44 141 PHE B N 1
ATOM 2252 C CA . PHE B 1 141 ? -6.617 2.258 11.188 1 59.44 141 PHE B CA 1
ATOM 2253 C C . PHE B 1 141 ? -6.473 3.057 12.477 1 59.44 141 PHE B C 1
ATOM 2255 O O . PHE B 1 141 ? -5.691 4.008 12.539 1 59.44 141 PHE B O 1
ATOM 2262 N N . LEU B 1 142 ? -7.074 2.637 13.57 1 48.78 142 LEU B N 1
ATOM 2263 C CA . LEU B 1 142 ? -6.969 3.35 14.844 1 48.78 142 LEU B CA 1
ATOM 2264 C C . LEU B 1 142 ? -5.676 2.982 15.562 1 48.78 142 LEU B C 1
ATOM 2266 O O . LEU B 1 142 ? -5.234 1.832 15.508 1 48.78 142 LEU B O 1
ATOM 2270 N N . GLU B 1 143 ? -4.746 3.986 15.844 1 48.91 143 GLU B N 1
ATOM 2271 C CA . GLU B 1 143 ? -3.588 3.811 16.719 1 48.91 143 GLU B CA 1
ATOM 2272 C C . GLU B 1 143 ? -3.975 3.092 18 1 48.91 143 GLU B C 1
ATOM 2274 O O . GLU B 1 143 ? -5.043 3.342 18.562 1 48.91 143 GLU B O 1
ATOM 2279 N N . GLN B 1 144 ? -3.326 1.948 18.234 1 39.66 144 GLN B N 1
ATOM 2280 C CA . GLN B 1 144 ? -3.42 1.352 19.562 1 39.66 144 GLN B CA 1
ATOM 2281 C C . GLN B 1 144 ? -3.02 2.352 20.641 1 39.66 144 GLN B C 1
ATOM 2283 O O . GLN B 1 144 ? -1.834 2.625 20.844 1 39.66 144 GLN B O 1
ATOM 2288 N N . THR B 1 145 ? -3.217 3.533 20.703 1 33.25 145 THR B N 1
ATOM 2289 C CA . THR B 1 145 ? -2.902 4.137 21.984 1 33.25 145 THR B CA 1
ATOM 2290 C C . THR B 1 145 ? -3.438 3.281 23.125 1 33.25 145 THR B C 1
ATOM 2292 O O . THR B 1 145 ? -3.414 3.701 24.297 1 33.25 145 THR B O 1
ATOM 2295 N N . ALA B 1 146 ? -4.367 2.43 22.906 1 31.42 146 ALA B N 1
ATOM 2296 C CA . ALA B 1 146 ? -4.754 1.844 24.172 1 31.42 146 ALA B CA 1
ATOM 2297 C C . ALA B 1 146 ? -3.578 1.118 24.828 1 31.42 146 ALA B C 1
ATOM 2299 O O . ALA B 1 146 ? -3.053 0.152 24.266 1 31.42 146 ALA B O 1
ATOM 2300 N N . ASP B 1 147 ? -2.607 1.559 25.562 1 33 147 ASP B N 1
ATOM 2301 C CA . ASP B 1 147 ? -2.047 0.887 26.734 1 33 147 ASP B CA 1
ATOM 2302 C C . ASP B 1 147 ? -2.775 -0.425 27.016 1 33 147 ASP B C 1
ATOM 2304 O O . ASP B 1 147 ? -2.148 -1.482 27.109 1 33 147 ASP B O 1
ATOM 2308 N N . GLN B 1 148 ? -3.277 -0.667 28.531 1 30.98 148 GLN B N 1
ATOM 2309 C CA . GLN B 1 148 ? -3.311 -1.187 29.891 1 30.98 148 GLN B CA 1
ATOM 2310 C C . GLN B 1 148 ? -4.484 -2.143 30.094 1 30.98 148 GLN B C 1
ATOM 2312 O O . GLN B 1 148 ? -4.316 -3.229 30.656 1 30.98 148 GLN B O 1
ATOM 2317 N N . THR B 1 149 ? -5.855 -1.69 30.219 1 26.34 149 THR B N 1
ATOM 2318 C CA . THR B 1 149 ? -6.75 -2.557 30.969 1 26.34 149 THR B CA 1
ATOM 2319 C C . THR B 1 149 ? -7.301 -3.674 30.094 1 26.34 149 THR B C 1
ATOM 2321 O O . THR B 1 149 ? -8.289 -3.482 29.391 1 26.34 149 THR B O 1
ATOM 2324 N N . ILE B 1 150 ? -6.719 -3.975 29.031 1 25.94 150 ILE B N 1
ATOM 2325 C CA . ILE B 1 150 ? -7.234 -5.305 28.734 1 25.94 150 ILE B CA 1
ATOM 2326 C C . ILE B 1 150 ? -7.047 -6.215 29.953 1 25.94 150 ILE B C 1
ATOM 2328 O O . ILE B 1 150 ? -5.918 -6.539 30.312 1 25.94 150 ILE B O 1
ATOM 2332 N N . SER B 1 151 ? -7.723 -5.867 30.938 1 23.75 151 SER B N 1
ATOM 2333 C CA . SER B 1 151 ? -7.961 -6.809 32.031 1 23.75 151 SER B CA 1
ATOM 2334 C C . SER B 1 151 ? -8.07 -8.242 31.516 1 23.75 151 SER B C 1
ATOM 2336 O O . SER B 1 151 ? -8.859 -8.523 30.609 1 23.75 151 SER B O 1
ATOM 2338 N N . PHE B 1 152 ? -7.016 -9.031 31.641 1 19.52 152 PHE B N 1
ATOM 2339 C CA . PHE B 1 152 ? -7.148 -10.461 31.891 1 19.52 152 PHE B CA 1
ATOM 2340 C C . PHE B 1 152 ? -8.07 -10.719 33.062 1 19.52 152 PHE B C 1
ATOM 2342 O O . PHE B 1 152 ? -8.023 -10 34.062 1 19.52 152 PHE B O 1
#

Foldseek 3Di:
DLPQPQPPPVAFGWDDDPFKIKGKAEDPPDPPFIDMDMDTPVQVVQWSYKDNQHRFWIWTWGHDPPAIEIEIEGEADEPPDDPVRNVVRLVSVVVVVVVDDPVHHYDYDYDQPHAPDPCLVVQCPDDPPSSNSSSVVCVVRHPCPPDDPPPD/DLPQPPPPPVAFDWDDDPFKIKGKAEDPPDPPFIDMDMDTPVQVVQWSYKDNQHRFWIWTWGHDPPAIEIEIEGEADEPPDDPVRNVVRLVSVVVVVVVDDPVHHYDYDYDQPHAPDPPLVPQCPDDPPSSNSSSVVCVVRHPCPPPDPPPD

Sequence (304 aa):
MCGLCETHWKNSGHLQTKSHIKFFSGNPDSSRNGVALALPLQHKNCVLGYEPVNDRIISVKLKASPVNLNIVQVYAPTSQASDEIIEDFYTTLEATIDKIPNRECLVILGDFNAKIGANAHELSASAGHDGEHLSKMRILFLEQTADQTISFMCGLCETHWKNSGHLQTKSHIKFFSGNPDSSRNGVALALPLQHKNCVLGYEPVNDRIISVKLKASPVNLNIVQVYAPTSQASDEIIEDFYTTLEATIDKIPNRECLVILGDFNAKIGANAHELSASAGHDGEHLSKMRILFLEQTADQTISF

Radius of gyration: 18.84 Å; Cα contacts (8 Å, |Δi|>4): 589; chains: 2; bounding box: 52×46×60 Å

Organism: Mythimna separata (NCBI:txid271217)

Nearest PDB structures (foldseek):
  4gyz-assembly8_H  TM=6.182E-01  e=3.007E-02  Mus musculus
  4gyz-assembly6_F  TM=5.982E-01  e=3.206E-02  Mus musculus
  4gyz-assembly4_D  TM=4.902E-01  e=2.646E-02  Mus musculus
  5j3p-assembly1_A  TM=7.026E-01  e=2.334E-01  Homo sapiens
  4gyz-assembly7_G  TM=4.860E-01  e=4.416E-02  Mus musculus

Solvent-accessible surface area (backbone atoms only — not comparable to full-atom values): 16517 Å² total; per-residue (Å²): 129,77,67,69,73,71,57,75,40,98,34,26,41,73,49,77,57,96,58,31,34,36,38,32,8,21,49,71,87,47,75,56,50,19,20,36,39,35,31,46,41,92,53,52,82,36,53,66,42,70,42,57,74,39,42,34,31,27,36,38,33,32,63,34,44,96,40,38,38,35,41,34,38,39,53,69,66,51,68,86,49,54,67,66,58,52,49,51,48,48,52,51,49,48,56,58,53,68,71,50,61,84,84,39,44,56,39,40,34,34,58,36,42,24,48,45,58,90,65,58,77,67,50,60,72,79,45,56,82,71,28,51,54,42,36,52,50,48,55,70,43,35,48,77,69,71,81,77,82,72,74,124,129,74,64,66,67,71,57,74,40,96,33,26,43,73,48,76,58,98,59,32,34,35,38,33,7,23,48,71,88,46,76,55,47,18,21,38,39,34,31,45,42,93,54,50,82,36,52,63,38,63,44,57,74,38,41,33,34,27,36,38,34,33,63,33,43,96,41,38,37,34,39,35,40,38,52,68,68,51,69,85,49,54,66,66,58,50,49,50,50,50,54,51,51,48,56,58,54,68,70,51,62,83,84,39,44,55,38,40,34,34,56,36,43,23,48,45,56,90,65,59,76,66,52,62,72,78,47,58,82,72,28,50,54,45,38,51,53,46,55,68,43,36,46,77,69,76,86,72,81,73,72,126

Secondary structure (DSSP, 8-state):
--------BTTEEEEE-SSEEEEEEE-TTSSS-EEEEEEEGGGGGGEEEEEE-SSSEEEEEE--SSS-EEEEEE-PPPTTS-HHHHHHHHHHHHHHHHTS-TTSEEEEEEE------GGGGGGGTS--HHHHHHHHHHHHHS-----S----/--------BTTEEEEE-SSEEEEEEE-TTSSS-EEEEEEEGGGGGGEEEEEE-SSSEEEEEE--SSS-EEEEEE-PPPTTS-HHHHHHHHHHHHHHHHTS-TTSEEEEEEE------GGGGGGGTS--HHHHHHHHHHHHHS-----S----

InterPro domains:
  IPR036691 Endonuclease/exonuclease/phosphatase superfamily [G3DSA:3.60.10.10] (1-148)
  IPR036691 Endonuclease/exonuclease/phosphatase superfamily [SSF56219] (3-115)

pLDDT: mean 70.42, std 24.39, range [19.52, 96.75]